Protein AF-A0A377DMN2-F1 (afdb_monomer)

Organism: Escherichia coli (NCBI:txid562)

Foldseek 3Di:
DEKDKDWFDDPDDDWGKIWIFDDDPQDGDDGDTGTPVDDDAQPPDAADLPAEYEEEAVHQLDVVRVVCQLPHNYKYKYWHDPPSFQWAAPVRHGDDPLVQLVPDDAQDKDKDKIWTDDDPDPPDDDTDIWIKIKGFAHPVQLVVQLVVVVVVCVVVVHDDDPSNSSSSRITIIIIPDDCVVAPSVNSVVVNVCVVVVVVVVVCLCVPVVLSPDPDPDPVVNVVSVVVSVVVVSVVCVVCVVVVPDDPPDPDDDDDD

InterPro domains:
  IPR002559 Transposase IS4-like domain [PF01609] (30-234)
  IPR012337 Ribonuclease H-like superfamily [SSF53098] (38-235)

Secondary structure (DSSP, 8-state):
-EEEEEPPP---SS--EEEEEEEBTTB---EEEEESSS---TTSSPP-TT-EEEEEEEEET-HHHHHHHHTSSSEEEEEE-TTTSEEE-TTSPBP-HHHHHHTSPTTPPEEEEEEEE--S-TTS-S-EEEEEEEEEPPHHHHHHHHHHHHHHHHHTT-PPPHHHHHHTTEEEEEE-S-TTTS-HHHHHHHHHTHHHHHHHHHHHHHHH-GGG----SHHHHHHHHHHHHHHHHHHHHHHHHHH-------------

Mean predicted aligned error: 13.54 Å

Solvent-accessible surface area (backbone atoms only — not comparable to full-atom values): 15033 Å² total; per-residue (Å²): 69,29,57,51,70,53,74,68,79,90,72,90,76,98,70,64,56,36,41,47,40,38,49,39,99,93,48,78,85,59,81,54,88,41,46,69,83,59,75,91,62,88,72,78,61,87,69,45,72,91,36,49,36,37,36,54,51,82,59,34,49,40,64,66,54,53,48,54,41,75,74,47,57,26,37,37,40,32,23,40,47,95,79,39,58,38,53,18,34,91,87,68,45,80,48,62,62,66,61,55,61,69,70,43,57,92,66,41,68,39,76,48,76,35,22,48,37,65,79,89,48,89,83,56,69,80,64,43,82,40,39,38,32,38,38,43,42,54,70,70,58,18,49,52,41,36,52,51,53,50,53,56,29,54,76,67,75,46,86,81,54,71,69,58,50,58,52,39,31,41,48,40,34,38,29,66,66,52,70,91,83,42,47,71,62,56,53,52,53,56,61,53,54,54,57,55,52,58,48,50,52,50,47,43,37,72,76,61,42,65,75,68,74,79,61,86,50,69,68,58,37,50,52,53,49,51,52,44,52,51,50,50,49,53,51,49,65,66,45,55,73,69,69,68,65,72,82,76,72,82,74,77,91,78,87,133

Structure (mmCIF, N/CA/C/O backbone):
data_AF-A0A377DMN2-F1
#
_entry.id   AF-A0A377DMN2-F1
#
loop_
_atom_site.group_PDB
_atom_site.id
_atom_site.type_symbol
_atom_site.label_atom_id
_atom_site.label_alt_id
_atom_site.label_comp_id
_atom_site.label_asym_id
_atom_site.label_entity_id
_atom_site.label_seq_id
_atom_site.pdbx_PDB_ins_code
_atom_site.Cartn_x
_atom_site.Cartn_y
_atom_site.Cartn_z
_atom_site.occupancy
_atom_site.B_iso_or_equiv
_atom_site.auth_seq_id
_atom_site.auth_comp_id
_atom_site.auth_asym_id
_atom_site.auth_atom_id
_atom_site.pdbx_PDB_model_num
ATOM 1 N N . MET A 1 1 ? 2.645 -8.539 -8.267 1.00 34.62 1 MET A N 1
ATOM 2 C CA . MET A 1 1 ? 2.524 -7.657 -9.441 1.00 34.62 1 MET A CA 1
ATOM 3 C C . MET A 1 1 ? 2.279 -6.228 -9.003 1.00 34.62 1 MET A C 1
ATOM 5 O O . MET A 1 1 ? 1.165 -5.841 -8.723 1.00 34.62 1 MET A O 1
ATOM 9 N N . GLU A 1 2 ? 3.314 -5.420 -8.854 1.00 31.86 2 GLU A N 1
ATOM 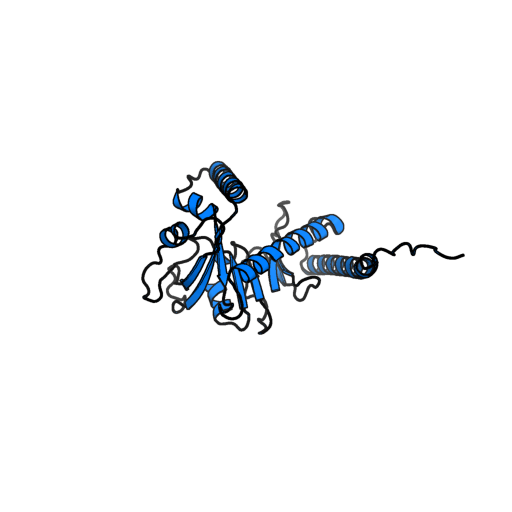10 C CA . GLU A 1 2 ? 3.169 -4.089 -8.262 1.00 31.86 2 GLU A CA 1
ATOM 11 C C . GLU A 1 2 ? 3.315 -2.994 -9.319 1.00 31.86 2 GLU A C 1
ATOM 13 O O . GLU A 1 2 ? 4.275 -2.993 -10.085 1.00 31.86 2 GLU A O 1
ATOM 18 N N . GLN A 1 3 ? 2.343 -2.081 -9.372 1.00 32.78 3 GLN A N 1
ATOM 19 C CA . GLN A 1 3 ? 2.302 -0.970 -10.326 1.00 32.78 3 GLN A CA 1
ATOM 20 C C . GLN A 1 3 ? 2.910 0.283 -9.697 1.00 32.78 3 GLN A C 1
ATOM 22 O O . GLN A 1 3 ? 2.415 0.786 -8.684 1.00 32.78 3 GLN A O 1
ATOM 27 N N . GLN A 1 4 ? 3.966 0.821 -10.304 1.00 34.38 4 GLN A N 1
ATOM 28 C CA . GLN A 1 4 ? 4.555 2.084 -9.881 1.00 34.38 4 GLN A CA 1
ATOM 29 C C . GLN A 1 4 ? 4.826 2.994 -11.081 1.00 34.38 4 GLN A C 1
ATOM 31 O O . GLN A 1 4 ? 5.481 2.603 -12.047 1.00 34.38 4 GLN A O 1
ATOM 36 N N . SER A 1 5 ? 4.354 4.240 -10.978 1.00 33.22 5 SER A N 1
ATOM 37 C CA . SER A 1 5 ? 4.644 5.291 -11.946 1.00 33.22 5 SER A CA 1
ATOM 38 C C . SER A 1 5 ? 5.881 6.103 -11.591 1.00 33.22 5 SER A C 1
ATOM 40 O O . SER A 1 5 ? 6.183 6.377 -10.421 1.00 33.22 5 SER A O 1
ATOM 42 N N . VAL A 1 6 ? 6.573 6.549 -12.636 1.00 32.03 6 VAL A N 1
ATOM 43 C CA . VAL A 1 6 ? 7.638 7.538 -12.552 1.00 32.03 6 VAL A CA 1
ATOM 44 C C . VAL A 1 6 ? 7.221 8.793 -13.310 1.00 32.03 6 VAL A C 1
ATOM 46 O O . VAL A 1 6 ? 6.775 8.737 -14.448 1.00 32.03 6 VAL A O 1
ATOM 49 N N . ARG A 1 7 ? 7.448 9.963 -12.704 1.00 30.36 7 ARG A N 1
ATOM 50 C CA . ARG A 1 7 ? 7.428 11.261 -13.398 1.00 30.36 7 ARG A CA 1
ATOM 51 C C . ARG A 1 7 ? 8.863 11.732 -13.654 1.00 30.36 7 ARG A C 1
ATOM 53 O O . ARG A 1 7 ? 9.661 11.699 -12.707 1.00 30.36 7 ARG A O 1
ATOM 60 N N . PRO A 1 8 ? 9.223 12.175 -14.871 1.00 28.81 8 PRO A N 1
ATOM 61 C CA . PRO A 1 8 ? 10.493 12.852 -15.087 1.00 28.81 8 PRO A CA 1
ATOM 62 C C . PRO A 1 8 ? 10.458 14.233 -14.414 1.00 28.81 8 PRO A C 1
ATOM 64 O O . PRO A 1 8 ? 9.417 14.889 -14.334 1.00 28.81 8 PRO A O 1
ATOM 67 N N . GLY A 1 9 ? 11.598 14.643 -13.854 1.00 23.88 9 GLY A N 1
ATOM 68 C CA . GLY A 1 9 ? 11.760 15.964 -13.256 1.00 23.88 9 GLY A CA 1
ATOM 69 C C . GLY A 1 9 ? 11.534 17.052 -14.303 1.00 23.88 9 GLY A C 1
ATOM 70 O O . GLY A 1 9 ? 11.991 16.929 -15.435 1.00 23.88 9 GLY A O 1
ATOM 71 N N . ALA A 1 10 ? 10.809 18.099 -13.911 1.00 26.44 10 ALA A N 1
ATOM 72 C CA . ALA A 1 10 ? 10.419 19.210 -14.766 1.00 26.44 10 ALA A CA 1
ATOM 73 C C . ALA A 1 10 ? 11.638 19.926 -15.376 1.00 26.44 10 ALA A C 1
ATOM 75 O O . ALA A 1 10 ? 12.190 20.853 -14.787 1.00 26.44 10 ALA A O 1
ATOM 76 N N . ALA A 1 11 ? 12.021 19.529 -16.586 1.00 24.09 11 ALA A N 1
ATOM 77 C CA . ALA A 1 11 ? 12.652 20.415 -17.547 1.00 24.09 11 ALA A CA 1
ATOM 78 C C . ALA A 1 11 ? 11.557 20.786 -18.546 1.00 24.09 11 ALA A C 1
ATOM 80 O O . ALA A 1 11 ? 11.154 19.974 -19.375 1.00 24.09 11 ALA A O 1
ATOM 81 N N . ALA A 1 12 ? 11.011 21.992 -18.375 1.00 30.03 12 ALA A N 1
ATOM 82 C CA . ALA A 1 12 ? 9.984 22.563 -19.232 1.00 30.03 12 ALA A CA 1
ATOM 83 C C . ALA A 1 12 ? 10.339 22.331 -20.703 1.00 30.03 12 ALA A C 1
ATOM 85 O O . ALA A 1 12 ? 11.438 22.710 -21.089 1.00 30.03 12 ALA A O 1
ATOM 86 N N . LEU A 1 13 ? 9.437 21.705 -21.470 1.00 26.86 13 LEU A N 1
ATOM 87 C CA . LEU A 1 13 ? 9.183 21.908 -22.905 1.00 26.86 13 LEU A CA 1
ATOM 88 C C . LEU A 1 13 ? 8.083 20.918 -23.382 1.00 26.86 13 LEU A C 1
ATOM 90 O O . LEU A 1 13 ? 8.374 19.836 -23.877 1.00 26.86 13 LEU A O 1
ATOM 94 N N . ASN A 1 14 ? 6.816 21.336 -23.251 1.00 29.47 14 ASN A N 1
ATOM 95 C CA . ASN A 1 14 ? 5.623 20.964 -24.046 1.00 29.47 14 ASN A CA 1
ATOM 96 C C . ASN A 1 14 ? 5.257 19.483 -2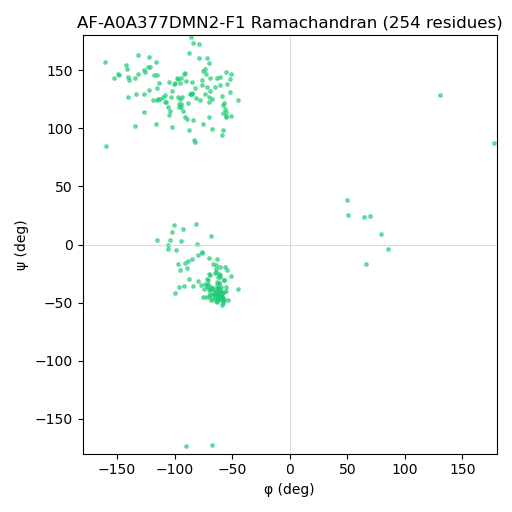4.311 1.00 29.47 14 ASN A C 1
ATOM 98 O O . ASN A 1 14 ? 4.526 19.208 -25.262 1.00 29.47 14 ASN A O 1
ATOM 102 N N . GLY A 1 15 ? 5.655 18.539 -23.464 1.00 32.84 15 GLY A N 1
ATOM 103 C CA . GLY A 1 15 ? 5.165 17.161 -23.541 1.00 32.84 15 GLY A CA 1
ATOM 104 C C . GLY A 1 15 ? 5.358 16.443 -22.218 1.00 32.84 15 GLY A C 1
ATOM 105 O O . GLY A 1 15 ? 6.371 15.782 -22.017 1.00 32.84 15 GLY A O 1
ATOM 106 N N . ASP A 1 16 ? 4.411 16.610 -21.299 1.00 36.41 16 ASP A N 1
ATOM 107 C CA . ASP A 1 16 ? 4.420 15.881 -20.036 1.00 36.41 16 ASP A CA 1
ATOM 108 C C . ASP A 1 16 ? 3.965 14.438 -20.337 1.00 36.41 16 ASP A C 1
ATOM 110 O O . ASP A 1 16 ? 2.788 14.211 -20.607 1.00 36.41 16 ASP A O 1
ATOM 114 N N . TYR A 1 17 ? 4.887 13.475 -20.367 1.00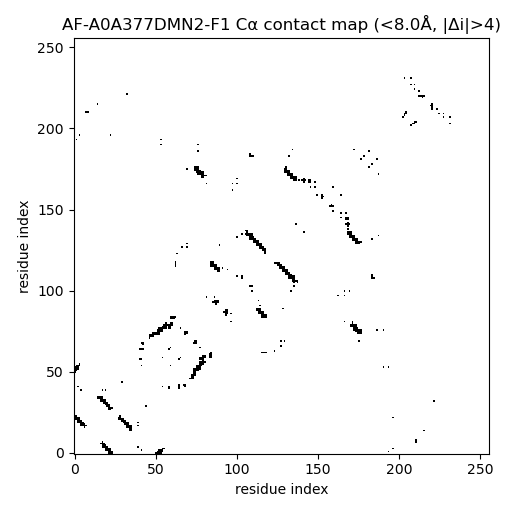 35.69 17 TYR A N 1
ATOM 115 C CA . TYR A 1 17 ? 4.586 12.039 -20.472 1.00 35.69 17 TYR A CA 1
ATOM 116 C C . TYR A 1 17 ? 4.674 11.401 -19.080 1.00 35.69 17 TYR A C 1
ATOM 118 O O . TYR A 1 17 ? 5.565 11.742 -18.292 1.00 35.69 17 TYR A O 1
ATOM 126 N N . ILE A 1 18 ? 3.735 10.508 -18.762 1.00 33.44 18 ILE A N 1
ATOM 127 C CA . ILE A 1 18 ? 3.638 9.816 -17.471 1.00 33.44 18 ILE A CA 1
ATOM 128 C C . ILE A 1 18 ? 3.895 8.324 -17.709 1.00 33.44 18 ILE A C 1
ATOM 130 O O . ILE A 1 18 ? 3.240 7.697 -18.543 1.00 33.44 18 ILE A O 1
ATOM 134 N N . TRP A 1 19 ? 4.865 7.766 -16.982 1.00 35.12 19 TRP A N 1
ATOM 135 C CA . TRP A 1 19 ? 5.319 6.382 -17.135 1.00 35.12 19 TRP A CA 1
ATOM 136 C C . TRP A 1 19 ? 4.622 5.492 -16.104 1.00 35.12 19 TRP A C 1
ATOM 138 O O . TRP A 1 19 ? 4.837 5.732 -14.921 1.00 35.12 19 TRP A O 1
ATOM 148 N N . ASP A 1 20 ? 3.870 4.465 -16.517 1.00 32.75 20 ASP A N 1
ATOM 149 C CA . ASP A 1 20 ? 3.340 3.404 -15.640 1.00 32.75 20 ASP A CA 1
ATOM 150 C C . ASP A 1 20 ? 4.101 2.093 -15.915 1.00 32.75 20 ASP A C 1
ATOM 152 O O . ASP A 1 20 ? 4.145 1.628 -17.053 1.00 32.75 20 ASP A O 1
ATOM 156 N N . MET A 1 21 ? 4.727 1.490 -14.896 1.00 38.50 21 MET A N 1
ATOM 157 C CA . MET A 1 21 ? 5.486 0.239 -15.048 1.00 38.50 21 MET A CA 1
ATOM 158 C C . MET A 1 21 ? 5.146 -0.753 -13.937 1.00 38.50 21 MET A C 1
ATOM 160 O O . MET A 1 21 ? 4.943 -0.372 -12.780 1.00 38.50 21 MET A O 1
ATOM 164 N N . ILE A 1 22 ? 5.108 -2.035 -14.296 1.00 36.34 22 ILE A N 1
ATOM 165 C CA . ILE A 1 22 ? 4.849 -3.139 -13.374 1.00 36.34 22 ILE A CA 1
ATOM 166 C C . ILE A 1 22 ? 6.147 -3.863 -13.046 1.00 36.34 22 ILE A C 1
ATOM 168 O O . ILE A 1 22 ? 6.854 -4.298 -13.952 1.00 36.34 22 ILE A O 1
ATOM 172 N N . LEU A 1 23 ? 6.440 -4.022 -11.750 1.00 33.03 23 LEU A N 1
ATOM 173 C CA . LEU A 1 23 ? 7.531 -4.869 -11.271 1.00 33.03 23 LEU A CA 1
ATOM 174 C C . LEU A 1 23 ? 6.971 -6.116 -10.572 1.00 33.03 23 LEU A C 1
ATOM 176 O O . LEU A 1 23 ? 6.162 -6.041 -9.642 1.00 33.03 23 LEU A O 1
ATOM 180 N N . ILE A 1 24 ? 7.436 -7.276 -11.016 1.00 31.64 24 ILE A N 1
ATOM 181 C CA . ILE A 1 24 ? 7.341 -8.583 -10.346 1.00 31.64 24 ILE A CA 1
ATOM 182 C C . ILE A 1 24 ? 8.799 -8.958 -10.029 1.00 31.64 24 ILE A C 1
ATOM 184 O O . ILE A 1 24 ? 9.668 -8.500 -10.777 1.00 31.64 24 ILE A O 1
ATOM 188 N N . PRO A 1 25 ? 9.147 -9.647 -8.916 1.00 41.78 25 PRO A N 1
ATOM 189 C CA . PRO A 1 25 ? 10.540 -9.707 -8.478 1.00 41.78 25 PRO A CA 1
ATOM 190 C C . PRO A 1 25 ? 11.432 -10.232 -9.612 1.00 41.78 25 PRO A C 1
ATOM 192 O O . PRO A 1 25 ? 11.349 -11.385 -10.013 1.00 41.78 25 PRO A O 1
ATOM 195 N N . VAL A 1 26 ? 12.259 -9.319 -10.128 1.00 42.66 26 VAL A N 1
ATOM 196 C CA . VAL A 1 26 ? 13.303 -9.510 -11.146 1.00 42.66 26 VAL A CA 1
ATOM 197 C C . VAL A 1 26 ? 12.833 -9.818 -12.586 1.00 42.66 26 VAL A C 1
ATOM 199 O O . VAL A 1 26 ? 13.606 -10.348 -13.374 1.00 42.66 26 VAL A O 1
ATOM 202 N N . SER A 1 27 ? 11.614 -9.443 -13.005 1.00 44.56 27 SER A N 1
ATOM 203 C CA . SER A 1 27 ? 11.300 -9.350 -14.450 1.00 44.56 27 SER A CA 1
ATOM 204 C C . SER A 1 27 ? 10.192 -8.339 -14.790 1.00 44.56 27 SER A C 1
ATOM 206 O O . SER A 1 27 ? 9.244 -8.154 -14.026 1.00 44.56 27 SER A O 1
ATOM 208 N N . PHE A 1 28 ? 10.341 -7.646 -15.930 1.00 54.06 28 PHE A N 1
ATOM 209 C CA . PHE A 1 28 ? 9.318 -6.763 -16.510 1.00 54.06 28 PHE A CA 1
ATOM 210 C C . PHE A 1 28 ? 8.401 -7.578 -17.429 1.00 54.06 28 PHE A C 1
ATOM 212 O O . PHE A 1 28 ? 8.890 -8.170 -18.389 1.00 54.06 28 PHE A O 1
ATOM 219 N N . THR A 1 29 ? 7.095 -7.585 -17.155 1.00 50.78 29 THR A N 1
ATOM 220 C CA . THR A 1 29 ? 6.108 -8.336 -17.958 1.00 50.78 29 THR A CA 1
ATOM 221 C C . THR A 1 29 ? 5.366 -7.439 -18.944 1.00 50.78 29 THR A C 1
ATOM 223 O O . THR A 1 29 ? 5.210 -7.802 -20.104 1.00 50.78 29 THR A O 1
ATOM 226 N N . ASP A 1 30 ? 4.985 -6.232 -18.511 1.00 53.53 30 ASP A N 1
ATOM 227 C CA . ASP A 1 30 ? 4.158 -5.315 -19.294 1.00 53.53 30 ASP A CA 1
ATOM 228 C C . ASP A 1 30 ? 4.622 -3.860 -19.150 1.00 53.53 30 ASP A C 1
ATOM 230 O O . ASP A 1 30 ? 5.060 -3.419 -18.081 1.00 53.53 30 ASP A O 1
ATOM 234 N N . PHE A 1 31 ? 4.508 -3.102 -20.243 1.00 57.12 31 PHE A N 1
ATOM 235 C CA . PHE A 1 31 ? 4.876 -1.690 -20.315 1.00 57.12 31 PHE A CA 1
ATOM 236 C C . PHE A 1 31 ? 3.860 -0.914 -21.155 1.00 57.12 31 PHE A C 1
ATOM 238 O O . PHE A 1 31 ? 3.615 -1.258 -22.312 1.00 57.12 31 PHE A O 1
ATOM 245 N N . GLU A 1 32 ? 3.323 0.172 -20.598 1.00 57.69 32 GLU A N 1
ATOM 246 C CA . GLU A 1 32 ? 2.457 1.104 -21.319 1.00 57.69 32 GLU A CA 1
ATOM 247 C C . GLU A 1 32 ? 2.987 2.536 -21.172 1.00 57.69 32 GLU A C 1
ATOM 249 O O . GLU A 1 32 ? 3.262 3.019 -20.071 1.00 57.69 32 GLU A O 1
ATOM 254 N N . LEU A 1 33 ? 3.131 3.234 -22.301 1.00 54.59 33 LEU A N 1
ATOM 255 C CA . LEU A 1 33 ? 3.491 4.648 -22.320 1.00 54.59 33 LEU A CA 1
ATOM 256 C C . LEU A 1 33 ? 2.227 5.497 -22.406 1.00 54.59 33 LEU A C 1
ATOM 258 O O . LEU A 1 33 ? 1.531 5.445 -23.420 1.00 54.59 33 LEU A O 1
ATOM 262 N N . THR A 1 34 ? 1.989 6.333 -21.394 1.00 51.56 34 THR A N 1
ATOM 263 C CA . THR A 1 34 ? 0.860 7.270 -21.390 1.00 51.56 34 THR A CA 1
ATOM 264 C C . THR A 1 34 ? 1.270 8.736 -21.373 1.00 51.56 34 THR A C 1
ATOM 266 O O . THR A 1 34 ? 2.386 9.104 -21.000 1.00 51.56 34 THR A O 1
ATOM 269 N N . ASP A 1 35 ? 0.369 9.594 -21.844 1.00 51.06 35 ASP A N 1
ATOM 270 C CA . ASP A 1 35 ? 0.561 11.039 -21.815 1.00 51.06 35 ASP A CA 1
ATOM 271 C C . ASP A 1 35 ? 0.111 11.639 -20.464 1.00 51.06 35 ASP A C 1
ATOM 273 O O . ASP A 1 35 ? -0.352 10.948 -19.558 1.00 51.06 35 ASP A O 1
ATOM 277 N N . SER A 1 36 ? 0.270 12.949 -20.297 1.00 49.22 36 SER A N 1
ATOM 278 C CA . SER A 1 36 ? -0.139 13.685 -19.088 1.00 49.22 36 SER A CA 1
ATOM 279 C C . SER A 1 36 ? -1.642 13.818 -18.883 1.00 49.22 36 SER A C 1
ATOM 281 O O . SER A 1 36 ? -2.066 14.276 -17.817 1.00 49.22 36 SER A O 1
ATOM 283 N N . ARG A 1 37 ? -2.450 13.487 -19.891 1.00 40.56 37 ARG A N 1
ATOM 284 C CA . ARG A 1 37 ? -3.910 13.591 -19.833 1.00 40.56 37 ARG A CA 1
ATOM 285 C C . ARG A 1 37 ? -4.514 12.325 -19.250 1.00 40.56 37 ARG A C 1
ATOM 287 O O . ARG A 1 37 ? -5.535 12.405 -18.564 1.00 40.56 37 ARG A O 1
ATOM 294 N N . ASP A 1 38 ? -3.851 11.195 -19.449 1.00 43.38 38 ASP A N 1
ATOM 295 C CA . ASP A 1 38 ? -4.297 9.912 -18.943 1.00 43.38 38 ASP A CA 1
ATOM 296 C C . ASP A 1 38 ? -3.756 9.636 -17.539 1.00 43.38 38 ASP A C 1
ATOM 298 O O . ASP A 1 38 ? -2.588 9.337 -17.308 1.00 43.38 38 ASP A O 1
ATOM 302 N N . ALA A 1 39 ? -4.655 9.702 -16.559 1.00 48.41 39 ALA A N 1
ATOM 303 C CA . ALA A 1 39 ? -4.320 9.403 -15.178 1.00 48.41 39 ALA A CA 1
ATOM 304 C C . ALA A 1 39 ? -3.926 7.929 -15.008 1.00 48.41 39 ALA A C 1
ATOM 306 O O . ALA A 1 39 ? -4.648 7.052 -15.478 1.00 48.41 39 ALA A O 1
ATOM 307 N N . GLU A 1 40 ? -2.848 7.673 -14.270 1.00 57.28 40 GLU A N 1
ATOM 308 C CA . GLU A 1 40 ? -2.363 6.336 -13.892 1.00 57.28 40 GLU A CA 1
ATOM 309 C C . GLU A 1 40 ? -3.494 5.518 -13.254 1.00 57.28 40 GLU A C 1
ATOM 311 O O . GLU A 1 40 ? -4.195 6.034 -12.368 1.00 57.28 40 GLU A O 1
ATOM 316 N N . ARG A 1 41 ? -3.714 4.272 -13.693 1.00 55.44 41 ARG A N 1
ATOM 317 C CA . ARG A 1 41 ? -4.755 3.399 -13.123 1.00 55.44 41 ARG A CA 1
ATOM 318 C C . ARG A 1 41 ? -4.285 1.956 -12.984 1.00 55.44 41 ARG A C 1
ATOM 320 O O . ARG A 1 41 ? -3.679 1.408 -13.895 1.00 55.44 41 ARG A O 1
ATOM 327 N N . LEU A 1 42 ? -4.705 1.341 -11.874 1.00 56.03 42 LEU A N 1
ATOM 328 C CA . LEU A 1 42 ? -4.424 -0.057 -11.542 1.00 56.03 42 LEU A CA 1
ATOM 329 C C . LEU A 1 42 ? -5.028 -1.080 -12.500 1.00 56.03 42 LEU A C 1
ATOM 331 O O . LEU A 1 42 ? -4.605 -2.228 -12.486 1.00 56.03 42 LEU A O 1
ATOM 335 N N . ASP A 1 43 ? -6.008 -0.685 -13.304 1.00 56.41 43 ASP A N 1
ATOM 336 C CA . ASP A 1 43 ? -6.824 -1.546 -14.161 1.00 56.41 43 ASP A CA 1
ATOM 337 C C . ASP A 1 43 ? -6.422 -1.504 -15.644 1.00 56.41 43 ASP A C 1
ATOM 339 O O . ASP A 1 43 ? -7.150 -2.024 -16.484 1.00 56.41 43 ASP A O 1
ATOM 343 N N . ARG A 1 44 ? -5.280 -0.889 -15.985 1.00 64.56 44 ARG A N 1
ATOM 344 C CA . ARG A 1 44 ? -4.818 -0.788 -17.381 1.00 64.56 44 ARG A CA 1
ATOM 345 C C . ARG A 1 44 ? -4.342 -2.113 -17.967 1.00 64.56 44 ARG A C 1
ATOM 347 O O . ARG A 1 44 ? -4.555 -2.375 -19.145 1.00 64.56 44 ARG A O 1
ATOM 354 N N . PHE A 1 45 ? -3.745 -2.956 -17.133 1.00 62.62 45 PHE A N 1
ATOM 355 C CA . PHE A 1 45 ? -3.239 -4.263 -17.538 1.00 62.62 45 PHE A CA 1
ATOM 356 C C . PHE A 1 45 ? -4.258 -5.355 -17.212 1.00 62.62 45 PHE A C 1
ATOM 358 O O . PHE A 1 45 ? -4.913 -5.301 -16.159 1.00 62.62 45 PHE A O 1
ATOM 365 N N . ALA A 1 46 ? -4.367 -6.345 -18.102 1.00 62.97 46 ALA A N 1
ATOM 366 C CA . ALA A 1 46 ? -5.227 -7.512 -17.919 1.00 62.97 46 ALA A CA 1
ATOM 367 C C . ALA A 1 46 ? -4.903 -8.207 -16.592 1.00 62.97 46 ALA A C 1
ATOM 369 O O . ALA A 1 46 ? -3.742 -8.285 -16.203 1.00 62.97 46 ALA A O 1
ATOM 370 N N . GLN A 1 47 ? -5.940 -8.621 -15.869 1.00 65.25 47 GLN A N 1
ATOM 371 C CA . GLN A 1 47 ? -5.798 -9.310 -14.588 1.00 65.25 47 GLN A CA 1
ATOM 372 C C . GLN A 1 47 ? -5.584 -10.800 -14.840 1.00 65.25 47 GLN A C 1
ATOM 374 O O . GLN A 1 47 ? -6.225 -11.354 -15.731 1.00 65.25 47 GLN A O 1
ATOM 379 N N . THR A 1 48 ? -4.696 -11.425 -14.071 1.00 68.69 48 THR A N 1
ATOM 380 C CA . THR A 1 48 ? -4.532 -12.883 -14.035 1.00 68.69 48 THR A CA 1
ATOM 381 C C . THR A 1 48 ? -4.835 -13.409 -12.633 1.00 68.69 48 THR A C 1
ATOM 383 O O . THR A 1 48 ? -4.565 -12.727 -11.649 1.00 68.69 48 THR A O 1
ATOM 386 N N . ALA A 1 49 ? -5.414 -14.607 -12.534 1.00 68.12 49 ALA A N 1
ATOM 387 C CA . ALA A 1 49 ? -5.885 -15.165 -11.261 1.00 68.12 49 ALA A CA 1
ATOM 388 C C . ALA A 1 49 ? -4.771 -15.436 -10.227 1.00 68.12 49 ALA A C 1
ATOM 390 O O . ALA A 1 49 ? -5.042 -15.485 -9.034 1.00 68.12 49 ALA A O 1
ATOM 391 N N . ASP A 1 50 ? -3.519 -15.572 -10.672 1.00 74.12 50 ASP A N 1
ATOM 392 C CA . ASP A 1 50 ? -2.375 -15.925 -9.819 1.00 74.12 50 ASP A CA 1
ATOM 393 C C . ASP A 1 50 ? -1.514 -14.704 -9.426 1.00 74.12 50 ASP A C 1
ATOM 395 O O . ASP A 1 50 ? -0.356 -14.844 -9.014 1.00 74.12 50 ASP A O 1
ATOM 399 N N . GLU A 1 51 ? -2.033 -13.478 -9.574 1.00 77.88 51 GLU A N 1
ATOM 400 C CA . GLU A 1 51 ? -1.280 -12.250 -9.304 1.00 77.88 51 GLU A CA 1
ATOM 401 C C . GLU A 1 51 ? -1.816 -11.453 -8.105 1.00 77.88 51 GLU A C 1
ATOM 403 O O . GLU A 1 51 ? -3.011 -11.229 -7.947 1.00 77.88 51 GLU A O 1
ATOM 408 N N . ILE A 1 52 ? -0.892 -10.925 -7.292 1.00 81.44 52 ILE A N 1
ATOM 409 C CA . ILE A 1 52 ? -1.212 -9.973 -6.217 1.00 81.44 52 ILE A CA 1
ATOM 410 C C . ILE A 1 52 ? -0.805 -8.564 -6.646 1.00 81.44 52 ILE A C 1
ATOM 412 O O . ILE A 1 52 ? 0.388 -8.275 -6.800 1.00 81.44 52 ILE A O 1
ATOM 416 N N . ARG A 1 53 ? -1.774 -7.663 -6.806 1.00 81.75 53 ARG A N 1
ATOM 417 C CA . ARG A 1 53 ? -1.581 -6.265 -7.198 1.00 81.75 53 ARG A CA 1
ATOM 418 C C . ARG A 1 53 ? -1.254 -5.350 -6.035 1.00 81.75 53 ARG A C 1
ATOM 420 O O . ARG A 1 53 ? -2.138 -4.988 -5.267 1.00 81.75 53 ARG A O 1
ATOM 427 N N . ILE A 1 54 ? -0.006 -4.903 -5.926 1.00 82.38 54 ILE A N 1
ATOM 428 C CA . ILE A 1 54 ? 0.398 -3.966 -4.866 1.00 82.38 54 ILE A CA 1
ATOM 429 C C . ILE A 1 54 ? 0.353 -2.524 -5.394 1.00 82.38 54 ILE A C 1
ATOM 431 O O . ILE A 1 54 ? 0.728 -2.267 -6.540 1.00 82.38 54 ILE A O 1
ATOM 435 N N . ALA A 1 55 ? -0.134 -1.579 -4.582 1.00 80.31 55 ALA A N 1
ATOM 436 C CA . ALA A 1 55 ? -0.205 -0.170 -4.969 1.00 80.31 55 ALA A CA 1
ATOM 437 C C . ALA A 1 55 ? -0.054 0.816 -3.802 1.00 80.31 55 ALA A C 1
ATOM 439 O O . ALA A 1 55 ? -0.535 0.586 -2.689 1.00 80.31 55 ALA A O 1
ATOM 440 N N . ASP A 1 56 ? 0.551 1.977 -4.072 1.00 79.94 56 ASP A N 1
ATOM 441 C CA . ASP A 1 56 ? 0.721 3.045 -3.077 1.00 79.94 56 ASP A CA 1
ATOM 442 C C . ASP A 1 56 ? -0.527 3.949 -2.952 1.00 79.94 56 ASP A C 1
ATOM 444 O O . ASP A 1 56 ? -1.487 3.898 -3.726 1.00 79.94 56 ASP A O 1
ATOM 448 N N . ARG A 1 57 ? -0.477 4.856 -1.971 1.00 73.75 57 ARG A N 1
ATOM 449 C CA . ARG A 1 57 ? -1.544 5.770 -1.541 1.00 73.75 57 ARG A CA 1
ATOM 450 C C . ARG A 1 57 ? -2.192 6.586 -2.663 1.00 73.75 57 ARG A C 1
ATOM 452 O O . ARG A 1 57 ? -3.345 6.988 -2.514 1.00 73.75 57 ARG A O 1
ATOM 459 N N . GLY A 1 58 ? -1.473 6.865 -3.751 1.00 69.25 58 GLY A N 1
ATOM 460 C CA . GLY A 1 58 ? -2.019 7.585 -4.907 1.00 69.25 58 GLY A CA 1
ATOM 461 C C . GLY A 1 58 ? -3.221 6.865 -5.522 1.00 69.25 58 GLY A C 1
ATOM 462 O O . GLY A 1 58 ? -4.246 7.494 -5.794 1.00 69.25 58 GLY A O 1
ATOM 463 N N . PHE A 1 59 ? -3.137 5.540 -5.626 1.00 66.19 59 PHE A N 1
ATOM 464 C CA . PHE A 1 59 ? -4.189 4.703 -6.190 1.00 66.19 59 PHE A CA 1
ATOM 465 C C . PHE A 1 59 ? -5.323 4.427 -5.195 1.00 66.19 59 PHE A C 1
ATOM 467 O O . PHE A 1 59 ? -6.492 4.401 -5.576 1.00 66.19 59 PHE A O 1
ATOM 474 N N . GLY A 1 60 ? -5.005 4.356 -3.898 1.00 66.00 60 GLY A N 1
ATOM 475 C CA . GLY A 1 60 ? -5.970 4.150 -2.810 1.00 66.00 60 GLY A CA 1
ATOM 476 C C . GLY A 1 60 ? -6.941 5.309 -2.539 1.00 66.00 60 GLY A C 1
ATOM 477 O O . GLY A 1 60 ? -7.661 5.297 -1.541 1.00 66.00 60 GLY A O 1
ATOM 478 N N . SER A 1 61 ? -6.944 6.339 -3.387 1.00 69.81 61 SER A N 1
ATOM 479 C CA . SER A 1 61 ? -7.869 7.478 -3.327 1.00 69.81 61 SER A CA 1
ATOM 480 C C . SER A 1 61 ? -9.047 7.363 -4.305 1.00 69.81 61 SER A C 1
ATOM 482 O O . SER A 1 61 ? -9.938 8.213 -4.293 1.00 69.81 61 SER A O 1
ATOM 484 N N . ARG A 1 62 ? -9.064 6.324 -5.154 1.00 74.38 62 ARG A N 1
ATOM 485 C CA . ARG A 1 62 ? -10.070 6.126 -6.204 1.00 74.38 62 ARG A CA 1
ATOM 486 C C . ARG A 1 62 ? -10.881 4.853 -5.941 1.00 74.38 62 ARG A C 1
ATOM 488 O O . ARG A 1 62 ? -10.377 3.766 -6.216 1.00 74.38 62 ARG A O 1
ATOM 495 N N . PRO A 1 63 ? -12.132 4.960 -5.456 1.00 75.69 63 PRO A N 1
ATOM 496 C CA . PRO A 1 63 ? -12.947 3.784 -5.156 1.00 75.69 63 PRO A CA 1
ATOM 497 C C . PRO A 1 63 ? -13.207 2.922 -6.396 1.00 75.69 63 PRO A C 1
ATOM 499 O O . PRO A 1 63 ? -13.232 1.708 -6.273 1.00 75.69 63 PRO A O 1
ATOM 502 N N . GLU A 1 64 ? -13.321 3.524 -7.584 1.00 76.19 64 GLU A N 1
ATOM 503 C CA . GLU A 1 64 ? -13.564 2.797 -8.841 1.00 76.19 64 GLU A CA 1
ATOM 504 C C . GLU A 1 64 ? -12.403 1.863 -9.213 1.00 76.19 64 GLU A C 1
ATOM 506 O O . GLU A 1 64 ? -12.635 0.733 -9.630 1.00 76.19 64 GLU A O 1
ATOM 511 N N . CYS A 1 65 ? -11.152 2.299 -9.014 1.00 74.12 65 CYS A N 1
ATOM 512 C CA . CYS A 1 65 ? -9.984 1.458 -9.285 1.00 74.12 65 CYS A CA 1
ATOM 513 C C . CYS A 1 65 ? -9.944 0.257 -8.337 1.00 74.12 65 CYS A C 1
ATOM 515 O O . CYS A 1 65 ? -9.718 -0.862 -8.774 1.00 74.12 65 CYS A O 1
ATOM 517 N N . ILE A 1 66 ? -10.212 0.479 -7.047 1.00 80.62 66 ILE A N 1
ATOM 518 C CA . ILE A 1 66 ? -10.258 -0.602 -6.053 1.00 80.62 66 ILE A CA 1
ATOM 519 C C . ILE A 1 66 ? -11.438 -1.535 -6.345 1.00 80.62 66 ILE A C 1
ATOM 521 O O . ILE A 1 66 ? -11.304 -2.743 -6.222 1.00 80.62 66 ILE A O 1
ATOM 525 N N . ARG A 1 67 ? -12.575 -0.991 -6.792 1.00 81.94 67 ARG A N 1
ATOM 526 C CA . ARG A 1 67 ? -13.748 -1.768 -7.203 1.00 81.94 67 ARG A CA 1
ATOM 527 C C . ARG A 1 67 ? -13.428 -2.682 -8.385 1.00 81.94 67 ARG A C 1
ATOM 529 O O . ARG A 1 67 ? -13.815 -3.839 -8.364 1.00 81.94 67 ARG A O 1
ATOM 536 N N . SER A 1 68 ? -12.722 -2.172 -9.393 1.00 80.38 68 SER A N 1
ATOM 537 C CA . SER A 1 68 ? -12.285 -2.957 -10.557 1.00 80.38 68 SER A CA 1
ATOM 538 C C . SER A 1 68 ? -11.381 -4.131 -10.161 1.00 80.38 68 SER A C 1
ATOM 540 O O . SER A 1 68 ? -11.495 -5.212 -10.729 1.00 80.38 68 SER A O 1
ATOM 542 N N . LEU A 1 69 ? -10.531 -3.940 -9.147 1.00 80.50 69 LEU A N 1
ATOM 543 C CA . LEU A 1 69 ? -9.707 -5.010 -8.580 1.00 80.50 69 LEU A CA 1
ATOM 544 C C . LEU A 1 69 ? -10.541 -5.997 -7.757 1.00 80.50 69 LEU A C 1
ATOM 546 O O . LEU A 1 69 ? -10.428 -7.196 -7.942 1.00 80.50 69 LEU A O 1
ATOM 550 N N . ALA A 1 70 ? -11.442 -5.505 -6.907 1.00 83.00 70 ALA A N 1
ATOM 551 C CA . ALA A 1 70 ? -12.275 -6.349 -6.051 1.00 83.00 70 ALA A CA 1
ATOM 552 C C . ALA A 1 70 ? -13.269 -7.242 -6.813 1.00 83.00 70 ALA A C 1
ATOM 554 O O . ALA A 1 70 ? -13.704 -8.256 -6.279 1.00 83.00 70 ALA A O 1
ATOM 555 N N . PHE A 1 71 ? -13.659 -6.857 -8.031 1.00 82.44 71 PHE A N 1
ATOM 556 C CA . PHE A 1 71 ? -14.488 -7.678 -8.924 1.00 82.44 71 PHE A CA 1
ATOM 557 C C . PHE A 1 71 ? -13.688 -8.325 -10.061 1.00 82.44 71 PHE A C 1
ATOM 559 O O . PHE A 1 71 ? -14.287 -8.918 -10.958 1.00 82.44 71 PHE A O 1
ATOM 566 N N . GLY A 1 72 ? -12.370 -8.147 -10.068 1.00 79.38 72 GLY A N 1
ATOM 567 C CA . GLY A 1 72 ? -11.492 -8.762 -11.044 1.00 79.38 72 GLY A CA 1
ATOM 568 C C . GLY A 1 72 ? -10.990 -10.126 -10.583 1.00 79.38 72 GLY A C 1
ATOM 569 O O . GLY A 1 72 ? -11.444 -10.663 -9.576 1.00 79.38 72 GLY A O 1
ATOM 570 N N . GLU A 1 73 ? -10.073 -10.693 -11.360 1.00 78.12 73 GLU A N 1
ATOM 571 C CA . GLU A 1 73 ? -9.486 -12.007 -11.077 1.00 78.12 73 GLU A CA 1
ATOM 572 C C . GLU A 1 73 ? -8.237 -11.910 -10.193 1.00 78.12 73 GLU A C 1
ATOM 574 O O . GLU A 1 73 ? -7.866 -12.897 -9.573 1.00 78.12 73 GLU A O 1
ATOM 579 N N . ALA A 1 74 ? -7.602 -10.735 -10.123 1.00 80.62 74 ALA A N 1
ATOM 580 C CA . ALA A 1 74 ? -6.367 -10.536 -9.378 1.00 80.62 74 ALA A CA 1
ATOM 581 C C . ALA A 1 74 ? -6.635 -10.127 -7.928 1.00 80.62 74 ALA A C 1
ATOM 583 O O . ALA A 1 74 ? -7.457 -9.246 -7.652 1.00 80.62 74 ALA A O 1
ATOM 584 N N . ASP A 1 75 ? -5.833 -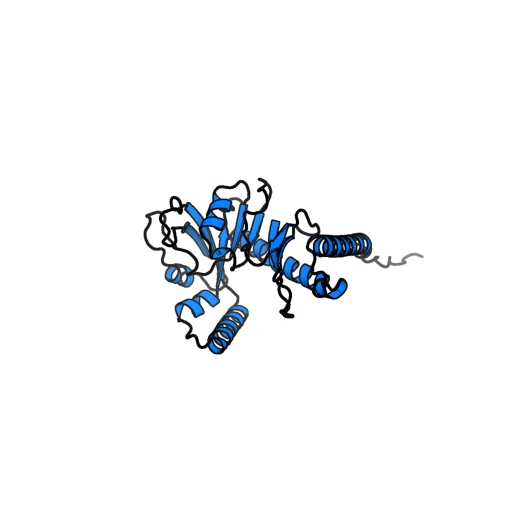10.661 -7.012 1.00 85.75 75 ASP A N 1
ATOM 585 C CA . ASP A 1 75 ? -5.788 -10.159 -5.649 1.00 85.75 75 ASP A CA 1
ATOM 586 C C . ASP A 1 75 ? -5.103 -8.794 -5.581 1.00 85.75 75 ASP A C 1
ATOM 588 O O . ASP A 1 75 ? -4.352 -8.408 -6.476 1.00 85.75 75 ASP A O 1
ATOM 592 N N . TYR A 1 76 ? -5.319 -8.029 -4.511 1.00 87.69 76 TYR A N 1
ATOM 593 C CA . TYR A 1 76 ? -4.684 -6.720 -4.361 1.00 87.69 76 TYR A CA 1
ATOM 594 C C . TYR A 1 76 ? -4.249 -6.397 -2.936 1.00 87.69 76 TYR A C 1
ATOM 596 O O . TYR A 1 76 ? -4.840 -6.856 -1.970 1.00 87.69 76 TYR A O 1
ATOM 604 N N . ILE A 1 77 ? -3.248 -5.522 -2.811 1.00 89.81 77 ILE A N 1
ATOM 605 C CA . ILE A 1 77 ? -2.814 -4.858 -1.581 1.00 89.81 77 ILE A CA 1
ATOM 606 C C . ILE A 1 77 ? -2.600 -3.373 -1.897 1.00 89.81 77 ILE A C 1
ATOM 608 O O . ILE A 1 77 ? -1.582 -2.966 -2.457 1.00 89.81 77 ILE A O 1
ATOM 612 N N . VAL A 1 78 ? -3.551 -2.523 -1.521 1.00 88.88 78 VAL A N 1
ATOM 613 C CA . VAL A 1 78 ? -3.514 -1.088 -1.828 1.00 88.88 78 VAL A CA 1
ATO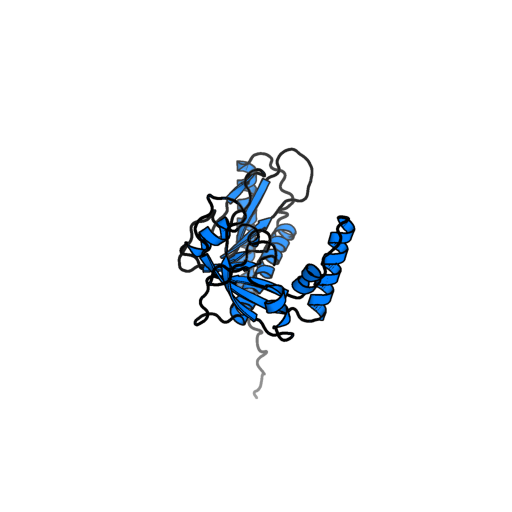M 614 C C . VAL A 1 78 ? -3.396 -0.273 -0.554 1.00 88.88 78 VAL A C 1
ATOM 616 O O . VAL A 1 78 ? -4.248 -0.339 0.333 1.00 88.88 78 VAL A O 1
ATOM 619 N N . ARG A 1 79 ? -2.379 0.583 -0.470 1.00 89.62 79 ARG A N 1
ATOM 620 C CA . ARG A 1 79 ? -2.294 1.555 0.619 1.00 89.62 79 ARG A CA 1
ATOM 621 C C . ARG A 1 79 ? -3.329 2.648 0.442 1.00 89.62 79 ARG A C 1
ATOM 623 O O . ARG A 1 79 ? -3.458 3.246 -0.621 1.00 89.62 79 ARG A O 1
ATOM 630 N N . VAL A 1 80 ? -3.997 2.996 1.532 1.00 89.56 80 VAL A N 1
ATOM 631 C CA . VAL A 1 80 ? -5.057 4.005 1.543 1.00 89.56 80 VAL A CA 1
ATOM 632 C C . VAL A 1 80 ? -4.760 5.142 2.507 1.00 89.56 80 VAL A C 1
ATOM 634 O O . VAL A 1 80 ? -3.913 5.070 3.401 1.00 89.56 80 VAL A O 1
ATOM 637 N N . HIS A 1 81 ? -5.461 6.251 2.294 1.00 85.81 81 HIS A N 1
ATOM 638 C CA . HIS A 1 81 ? -5.549 7.322 3.273 1.00 85.81 81 HIS A CA 1
ATOM 639 C C . HIS A 1 81 ? -6.848 7.172 4.065 1.00 85.81 81 HIS A C 1
ATOM 641 O O . HIS A 1 81 ? -7.889 6.872 3.488 1.00 85.81 81 HIS A O 1
ATOM 647 N N . TRP A 1 82 ? -6.823 7.473 5.363 1.00 84.75 82 TRP A N 1
ATOM 648 C CA . TRP A 1 82 ? -7.988 7.335 6.245 1.00 84.75 82 TRP A CA 1
ATOM 649 C C . TRP A 1 82 ? -9.198 8.199 5.831 1.00 84.75 82 TRP A C 1
ATOM 651 O O . TRP A 1 82 ? -10.326 7.909 6.203 1.00 84.75 82 TRP A O 1
ATOM 661 N N . ARG A 1 83 ? -8.993 9.245 5.017 1.00 83.12 83 ARG A N 1
ATOM 662 C CA . ARG A 1 83 ? -10.068 10.056 4.390 1.00 83.12 83 ARG A CA 1
ATOM 663 C C . ARG A 1 83 ? -10.267 9.793 2.900 1.00 83.12 83 ARG A C 1
ATOM 665 O O . ARG A 1 83 ? -11.034 10.507 2.265 1.00 83.12 83 ARG A O 1
ATOM 672 N N . GLY A 1 84 ? -9.483 8.889 2.319 1.00 77.25 84 GLY A N 1
ATOM 673 C CA . GLY A 1 84 ? -9.455 8.678 0.872 1.00 77.25 84 GLY A CA 1
ATOM 674 C C . GLY A 1 84 ? -10.742 8.056 0.340 1.00 77.25 84 GLY A C 1
ATOM 675 O O . GLY A 1 84 ? -11.092 8.285 -0.810 1.00 77.25 84 GLY A O 1
ATOM 676 N N . LEU A 1 85 ? -11.453 7.310 1.187 1.00 83.06 85 LEU A N 1
ATOM 677 C CA . LEU A 1 85 ? -12.634 6.541 0.823 1.00 83.06 85 LEU A CA 1
ATOM 678 C C . LEU A 1 85 ? -13.771 6.789 1.815 1.00 83.06 85 LEU A C 1
ATOM 680 O O . LEU A 1 85 ? -13.571 7.294 2.924 1.00 83.06 85 LEU A O 1
ATOM 684 N N . ARG A 1 86 ? -14.986 6.426 1.402 1.00 85.62 86 ARG A N 1
ATOM 685 C CA . ARG A 1 86 ? -16.152 6.418 2.281 1.00 85.62 86 ARG A CA 1
ATOM 686 C C . ARG A 1 86 ? -16.217 5.068 2.990 1.00 85.62 86 ARG A C 1
ATOM 688 O O . ARG A 1 86 ? -16.710 4.100 2.425 1.00 85.62 86 ARG A O 1
ATOM 695 N N . TRP A 1 87 ? -15.727 5.031 4.220 1.00 88.38 87 TRP A N 1
ATOM 696 C CA . TRP A 1 87 ? -15.716 3.830 5.051 1.00 88.38 87 TRP A CA 1
ATOM 697 C C . TRP A 1 87 ? -17.086 3.559 5.660 1.0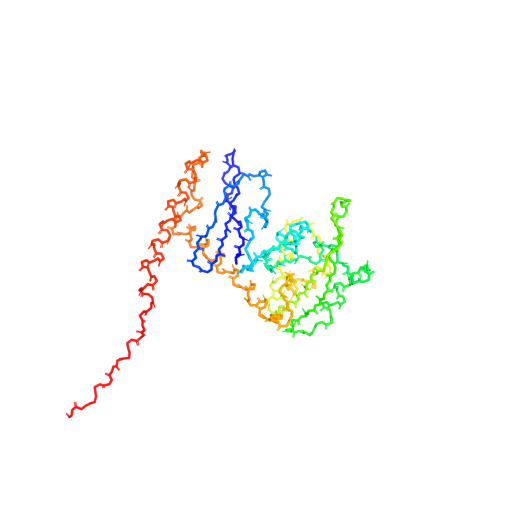0 88.38 87 TRP A C 1
ATOM 699 O O . TRP A 1 87 ? -17.648 4.427 6.341 1.00 88.38 87 TRP A O 1
ATOM 709 N N . LEU A 1 88 ? -17.608 2.362 5.421 1.00 89.44 88 LEU A N 1
ATOM 710 C CA . LEU A 1 88 ? -18.879 1.891 5.945 1.00 89.44 88 LEU A CA 1
ATOM 711 C C . LEU A 1 88 ? -18.688 0.586 6.735 1.00 89.44 88 LEU A C 1
ATOM 713 O O . LEU A 1 88 ? -17.755 -0.172 6.477 1.00 89.44 88 LEU A O 1
ATOM 717 N N . THR A 1 89 ? -19.560 0.334 7.706 1.00 89.50 89 THR A N 1
ATOM 718 C CA . THR A 1 89 ? -19.694 -0.968 8.374 1.00 89.50 89 THR A CA 1
ATOM 719 C C . THR A 1 89 ? -20.490 -1.931 7.487 1.00 89.50 89 THR A C 1
ATOM 721 O O . THR A 1 89 ? -21.048 -1.514 6.465 1.00 89.50 89 THR A O 1
ATOM 724 N N . ALA A 1 90 ? -20.580 -3.208 7.870 1.00 85.44 90 ALA A N 1
ATOM 725 C CA . ALA A 1 90 ? -21.414 -4.192 7.171 1.00 85.44 90 ALA A CA 1
ATOM 726 C C . ALA A 1 90 ? -22.896 -3.763 7.107 1.00 85.44 90 ALA A C 1
ATOM 728 O O . ALA A 1 90 ? -23.583 -4.012 6.121 1.00 85.44 90 ALA A O 1
ATOM 729 N N . GLU A 1 91 ? -23.361 -3.022 8.114 1.00 84.12 91 GLU A N 1
ATOM 730 C CA . GLU A 1 91 ? -24.716 -2.468 8.221 1.00 84.12 91 GLU A CA 1
ATOM 731 C C . GLU A 1 91 ? -24.902 -1.172 7.408 1.00 84.12 91 GLU A C 1
ATOM 733 O O . GLU A 1 91 ? -25.972 -0.566 7.429 1.00 84.12 91 GLU A O 1
ATOM 738 N N . GLY A 1 92 ? -23.864 -0.700 6.707 1.00 80.69 92 GLY A N 1
ATOM 739 C CA . GLY A 1 92 ? -23.906 0.525 5.904 1.00 80.69 92 GLY A CA 1
ATOM 740 C C . GLY A 1 92 ? -23.774 1.824 6.709 1.00 80.69 92 GLY A C 1
ATOM 741 O O . GLY A 1 92 ? -23.928 2.913 6.148 1.00 80.69 92 GLY A O 1
ATOM 742 N N . MET A 1 93 ? -23.461 1.736 8.005 1.00 86.12 93 MET A N 1
ATOM 743 C CA . MET A 1 93 ? -23.193 2.894 8.862 1.00 86.12 93 MET A CA 1
ATOM 744 C C . MET A 1 93 ? -21.777 3.419 8.638 1.00 86.12 93 MET A C 1
ATOM 746 O O . MET A 1 93 ? -20.925 2.716 8.114 1.00 86.12 93 MET A O 1
ATOM 750 N N . ARG A 1 94 ? -21.486 4.667 9.018 1.00 86.94 94 ARG A N 1
ATOM 751 C CA . ARG A 1 94 ? -20.128 5.216 8.881 1.00 86.94 94 ARG A CA 1
ATOM 752 C C . ARG A 1 94 ? -19.168 4.491 9.829 1.00 86.94 94 ARG A C 1
ATOM 754 O O . ARG A 1 94 ? -19.394 4.494 11.033 1.00 86.94 94 ARG A O 1
ATOM 761 N N . PHE A 1 95 ? -18.085 3.938 9.289 1.00 88.25 95 PHE A N 1
ATOM 762 C CA . PHE A 1 95 ? -17.060 3.261 10.085 1.00 88.25 95 PHE A CA 1
ATOM 763 C C . PHE A 1 95 ? -16.208 4.279 10.866 1.00 88.25 95 PHE A C 1
ATOM 765 O O . PHE A 1 95 ? -15.697 5.244 10.282 1.00 88.25 95 PHE A O 1
ATOM 772 N N . ASP A 1 96 ? -16.041 4.071 12.177 1.00 88.38 96 ASP A N 1
ATOM 773 C CA . ASP A 1 96 ? -15.166 4.899 13.015 1.00 88.38 96 ASP A CA 1
ATOM 774 C C . ASP A 1 96 ? -13.706 4.440 12.910 1.00 88.38 96 ASP A C 1
ATOM 776 O O . ASP A 1 96 ? -13.209 3.617 13.680 1.00 88.38 96 ASP A O 1
ATOM 780 N N . MET A 1 97 ? -13.000 5.028 11.945 1.00 87.00 97 MET A N 1
ATOM 781 C CA . MET A 1 97 ? -11.590 4.739 11.708 1.00 87.00 97 MET A CA 1
ATOM 782 C C . MET A 1 97 ? -10.697 5.094 12.904 1.00 87.00 97 MET A C 1
ATOM 784 O O . MET A 1 97 ? -9.734 4.385 13.182 1.00 87.00 97 MET A O 1
ATOM 788 N N . MET A 1 98 ? -10.989 6.191 13.607 1.00 87.75 98 MET A N 1
ATOM 789 C CA . MET A 1 98 ? -10.142 6.642 14.713 1.00 87.75 98 MET A CA 1
ATOM 790 C C . MET A 1 98 ? -10.383 5.802 15.963 1.00 87.75 98 MET A C 1
ATOM 792 O O . MET A 1 98 ? -9.446 5.552 16.712 1.00 87.75 98 MET A O 1
ATOM 796 N N . GLY A 1 99 ? -11.621 5.366 16.202 1.00 85.62 99 GLY A N 1
ATOM 797 C CA . GLY A 1 99 ? -11.928 4.364 17.225 1.00 85.62 99 GLY A CA 1
ATOM 798 C C . GLY A 1 99 ? -11.178 3.056 16.976 1.00 85.62 99 GLY A C 1
ATOM 799 O O . GLY A 1 99 ? -10.506 2.566 17.879 1.00 85.62 99 GLY A O 1
ATOM 800 N N . PHE A 1 100 ? -11.200 2.558 15.735 1.00 87.56 100 PHE A N 1
ATOM 801 C CA . PHE A 1 100 ? -10.443 1.366 15.345 1.00 87.56 100 PHE A CA 1
ATOM 802 C C . PHE A 1 100 ? -8.939 1.528 15.589 1.00 87.56 100 PHE A C 1
ATOM 804 O O . PHE A 1 100 ? -8.350 0.692 16.261 1.00 87.56 100 PHE A O 1
ATOM 811 N N . LEU A 1 101 ? -8.331 2.624 15.120 1.00 86.00 101 LEU A N 1
ATOM 812 C CA . LEU A 1 101 ? -6.896 2.874 15.301 1.00 86.00 101 LEU A CA 1
ATOM 813 C C . LEU A 1 101 ? -6.489 3.018 16.774 1.00 86.00 101 LEU A C 1
ATOM 815 O O . LEU A 1 101 ? -5.426 2.541 17.155 1.00 86.00 101 LEU A O 1
ATOM 819 N N . ARG A 1 102 ? -7.325 3.649 17.607 1.00 85.31 102 ARG A N 1
ATOM 820 C CA . ARG A 1 102 ? -7.073 3.792 19.053 1.00 85.31 102 ARG A CA 1
ATOM 821 C C . ARG A 1 102 ? -7.198 2.483 19.819 1.00 85.31 102 ARG A C 1
ATOM 823 O O . ARG A 1 102 ? -6.600 2.360 20.881 1.00 85.31 102 ARG A O 1
ATOM 830 N N . GLY A 1 103 ? -7.980 1.541 19.300 1.00 81.69 103 GLY A N 1
ATOM 831 C CA . GLY A 1 103 ? -8.130 0.207 19.874 1.00 81.69 103 GLY A CA 1
ATOM 832 C C . GLY A 1 103 ? -6.947 -0.723 19.604 1.00 81.69 103 GLY A C 1
ATOM 833 O O . GLY A 1 103 ? -6.930 -1.826 20.142 1.00 81.69 103 GLY A O 1
ATOM 834 N N . LEU A 1 104 ? -5.976 -0.316 18.779 1.00 82.56 104 LEU A N 1
ATOM 835 C CA . LEU A 1 104 ? -4.811 -1.137 18.458 1.00 82.56 104 LEU A CA 1
ATOM 836 C C . LEU A 1 104 ? -3.712 -0.958 19.503 1.00 82.56 104 LEU A C 1
ATOM 838 O O . LEU A 1 104 ? -3.287 0.161 19.799 1.00 82.56 104 LEU A O 1
ATOM 842 N N . ASP A 1 105 ? -3.201 -2.078 20.013 1.00 69.38 105 ASP A N 1
ATOM 843 C CA . ASP A 1 105 ? -1.987 -2.075 20.823 1.00 69.38 105 ASP A CA 1
ATOM 844 C C . ASP A 1 105 ? -0.799 -1.584 19.986 1.00 69.38 105 ASP A C 1
ATOM 846 O O . ASP A 1 105 ? -0.643 -1.924 18.806 1.00 69.38 105 ASP A O 1
ATOM 850 N N . CYS A 1 106 ? 0.100 -0.830 20.616 1.00 62.84 106 CYS A N 1
ATOM 851 C CA . CYS A 1 106 ? 1.312 -0.365 19.960 1.00 62.84 106 CYS A CA 1
ATOM 852 C C . CYS A 1 106 ? 2.139 -1.550 19.422 1.00 62.84 106 CYS A C 1
ATOM 854 O O . CYS A 1 106 ? 2.544 -2.448 20.155 1.00 62.84 106 CYS A O 1
ATOM 856 N N . GLY A 1 107 ? 2.392 -1.549 18.112 1.00 63.94 107 GLY A N 1
ATOM 857 C CA . GLY A 1 107 ? 3.181 -2.589 17.443 1.00 63.94 107 GLY A CA 1
ATOM 858 C C . GLY A 1 107 ? 2.401 -3.834 17.014 1.00 63.94 107 GLY A C 1
ATOM 859 O O . GLY A 1 107 ? 2.986 -4.674 16.337 1.00 63.94 107 GLY A O 1
ATOM 860 N N . LYS A 1 108 ? 1.102 -3.941 17.324 1.00 77.50 108 LYS A N 1
ATOM 861 C CA . LYS A 1 108 ? 0.236 -4.961 16.721 1.00 77.50 108 LYS A CA 1
ATOM 862 C C . LYS A 1 108 ? -0.443 -4.420 15.468 1.00 77.50 108 LYS A C 1
ATOM 864 O O . LYS A 1 108 ? -0.756 -3.228 15.373 1.00 77.50 108 LYS A O 1
ATOM 869 N N . ASN A 1 109 ? -0.660 -5.314 14.510 1.00 85.25 109 ASN A N 1
ATOM 870 C CA . ASN A 1 109 ? -1.485 -5.030 13.346 1.00 85.25 109 ASN A CA 1
ATOM 871 C C . ASN A 1 109 ? -2.951 -5.227 13.733 1.00 85.25 109 ASN A C 1
ATOM 873 O O . ASN A 1 109 ? -3.294 -6.207 14.390 1.00 85.25 109 ASN A O 1
ATOM 877 N N . GLY A 1 110 ? -3.796 -4.283 13.342 1.00 86.69 110 GLY A N 1
ATOM 878 C CA . GLY A 1 110 ? -5.242 -4.427 13.413 1.00 86.69 110 GLY A CA 1
ATOM 879 C C . GLY A 1 110 ? -5.792 -4.919 12.093 1.00 86.69 110 GLY A C 1
ATOM 880 O O . GLY A 1 110 ? -5.338 -4.463 11.044 1.00 86.69 110 GLY A O 1
ATOM 881 N N . GLU A 1 111 ? -6.809 -5.767 12.135 1.00 90.88 111 GLU A N 1
ATOM 882 C CA . GLU A 1 111 ? -7.567 -6.146 10.949 1.00 90.88 111 GLU A CA 1
ATOM 883 C C . GLU A 1 111 ? -9.067 -6.036 11.193 1.00 90.88 111 GLU A C 1
ATOM 885 O O . GLU A 1 111 ? -9.556 -6.184 12.314 1.00 90.88 111 GLU A O 1
ATOM 890 N N . THR A 1 112 ? -9.798 -5.684 10.144 1.00 90.75 112 THR A N 1
ATOM 891 C CA . THR A 1 112 ? -11.254 -5.600 10.175 1.00 90.75 112 THR A CA 1
ATOM 892 C C . THR A 1 112 ? -11.809 -5.653 8.757 1.00 90.75 112 THR A C 1
ATOM 894 O O . THR A 1 112 ? -11.123 -5.307 7.794 1.00 90.75 112 THR A O 1
ATOM 897 N N . THR A 1 113 ? -13.067 -6.059 8.617 1.00 91.31 113 THR A N 1
ATOM 898 C CA . THR A 1 113 ? -13.777 -5.996 7.337 1.00 91.31 113 THR A CA 1
ATOM 899 C C . THR A 1 113 ? -14.557 -4.691 7.262 1.00 91.31 113 THR A C 1
ATOM 901 O O . THR A 1 113 ? -15.345 -4.372 8.152 1.00 91.31 113 THR A O 1
ATOM 904 N N . VAL A 1 114 ? -14.347 -3.931 6.187 1.00 91.50 114 VAL A N 1
ATOM 905 C CA . VAL A 1 114 ? -15.052 -2.672 5.925 1.00 91.50 114 VAL A CA 1
ATOM 906 C C . VAL A 1 114 ? -15.790 -2.740 4.599 1.00 91.50 114 VAL A C 1
ATOM 908 O O . VAL A 1 114 ? -15.383 -3.426 3.667 1.00 91.50 114 VAL A O 1
ATOM 911 N N . MET A 1 115 ? -16.862 -1.967 4.493 1.00 89.88 115 MET A N 1
ATOM 912 C CA . MET A 1 115 ? -17.562 -1.738 3.239 1.00 89.88 115 MET A CA 1
ATOM 913 C C . MET A 1 115 ? -17.064 -0.424 2.632 1.00 89.88 115 MET A C 1
ATOM 915 O O . MET A 1 115 ? -17.075 0.627 3.278 1.00 89.88 115 MET A O 1
ATOM 919 N N . ILE A 1 116 ? -16.624 -0.457 1.377 1.00 87.25 116 ILE A N 1
ATOM 920 C CA . ILE A 1 116 ? -16.181 0.737 0.656 1.00 87.25 116 ILE A CA 1
ATOM 921 C C . ILE A 1 116 ? -17.384 1.322 -0.071 1.00 87.25 116 ILE A C 1
ATOM 923 O O . ILE A 1 116 ? -17.914 0.749 -1.022 1.00 87.25 116 ILE A O 1
ATOM 927 N N . GLY A 1 117 ? -17.839 2.474 0.411 1.00 79.00 117 GLY A N 1
ATOM 928 C CA . GLY A 1 117 ? -18.925 3.231 -0.187 1.00 79.00 117 GLY A CA 1
ATOM 929 C C . GLY A 1 117 ? -18.455 4.193 -1.276 1.00 79.00 117 GLY A C 1
ATOM 930 O O . GLY A 1 117 ? -17.287 4.577 -1.369 1.00 79.00 117 GLY A O 1
ATOM 931 N N . ASN A 1 118 ? -19.413 4.676 -2.059 1.00 72.12 118 ASN A N 1
ATOM 932 C CA . ASN A 1 118 ? -19.128 5.609 -3.142 1.00 72.12 118 ASN A CA 1
ATOM 933 C C . ASN A 1 118 ? -18.856 7.023 -2.636 1.00 72.12 118 ASN A C 1
ATOM 935 O O . ASN A 1 118 ? -19.592 7.569 -1.802 1.00 72.12 118 ASN A O 1
ATOM 939 N N . SER A 1 119 ? -17.838 7.646 -3.226 1.00 56.09 119 SER A N 1
ATOM 940 C CA . SER A 1 119 ? -17.567 9.072 -3.083 1.00 56.09 119 SER A CA 1
ATOM 941 C C . SER A 1 119 ? -18.451 9.854 -4.060 1.00 56.09 119 SER A C 1
ATOM 943 O O . SER A 1 119 ? -18.083 10.072 -5.208 1.00 56.09 119 SER A O 1
ATOM 945 N N . GLY A 1 120 ? -19.666 10.204 -3.630 1.00 51.19 120 GLY A N 1
ATOM 946 C CA . GLY A 1 120 ? -20.512 11.255 -4.224 1.00 51.19 120 GLY A CA 1
ATOM 947 C C . GLY A 1 120 ? -21.062 11.062 -5.648 1.00 51.19 120 GLY A C 1
ATOM 948 O O . GLY A 1 120 ? -22.020 11.745 -6.002 1.00 51.19 120 GLY A O 1
ATOM 949 N N . ASN A 1 121 ? -20.528 10.150 -6.461 1.00 50.56 121 ASN A N 1
ATOM 950 C CA . ASN A 1 121 ? -20.942 9.973 -7.849 1.00 50.56 121 ASN A CA 1
ATOM 951 C C . ASN A 1 121 ? -21.972 8.837 -7.967 1.00 50.56 121 ASN A C 1
ATOM 953 O O . ASN A 1 121 ? -21.678 7.687 -7.650 1.00 50.56 121 ASN A O 1
ATOM 957 N N . LYS A 1 122 ? -23.192 9.151 -8.426 1.00 47.34 122 LYS A N 1
ATOM 958 C CA . LYS A 1 122 ? -24.333 8.209 -8.516 1.00 47.34 122 LYS A CA 1
ATOM 959 C C . LYS A 1 122 ? -24.112 7.018 -9.466 1.00 47.34 122 LYS A C 1
ATOM 961 O O . LYS A 1 122 ? -24.921 6.099 -9.451 1.00 47.34 122 LYS A O 1
ATOM 966 N N . LYS A 1 123 ? -23.065 7.045 -10.299 1.00 51.12 123 LYS A N 1
ATOM 967 C CA . LYS A 1 123 ? -22.712 5.961 -11.237 1.00 51.12 123 LYS A CA 1
ATOM 968 C C . LYS A 1 123 ? -21.792 4.890 -10.644 1.00 51.12 123 LYS A C 1
ATOM 970 O O . LYS A 1 123 ? -21.648 3.835 -11.251 1.00 51.12 123 LYS A O 1
ATOM 975 N N . ALA A 1 124 ? -21.183 5.155 -9.495 1.00 54.94 124 ALA A N 1
ATOM 976 C CA . ALA A 1 124 ? -20.369 4.178 -8.793 1.00 54.94 124 ALA A CA 1
ATOM 977 C C . ALA A 1 124 ? -21.303 3.081 -8.244 1.00 54.94 124 ALA A C 1
ATOM 979 O O . ALA A 1 124 ? -22.370 3.393 -7.713 1.00 54.94 124 ALA A O 1
ATOM 980 N N . GLY A 1 125 ? -20.976 1.805 -8.447 1.00 62.97 125 GLY A N 1
ATOM 981 C CA . GLY A 1 125 ? -21.872 0.679 -8.139 1.00 62.97 125 GLY A CA 1
ATOM 982 C C . GLY A 1 125 ? -22.149 0.477 -6.640 1.00 62.97 125 GLY A C 1
ATOM 983 O O . GLY A 1 125 ? -21.763 1.287 -5.808 1.00 62.97 125 GLY A O 1
ATOM 984 N N . ALA A 1 126 ? -22.824 -0.611 -6.263 1.00 78.19 126 ALA A N 1
ATOM 985 C CA . ALA A 1 126 ? -23.098 -0.914 -4.852 1.00 78.19 126 ALA A CA 1
ATOM 986 C C . ALA A 1 126 ? -21.805 -0.960 -3.999 1.00 78.19 126 ALA A C 1
ATOM 988 O O . ALA A 1 126 ? -20.758 -1.349 -4.544 1.00 78.19 126 ALA A O 1
ATOM 989 N N . PRO A 1 127 ? -21.867 -0.584 -2.700 1.00 84.44 127 PRO A N 1
ATOM 990 C CA . PRO A 1 127 ? -20.755 -0.764 -1.772 1.00 84.44 127 PRO A CA 1
ATOM 991 C C . PRO A 1 127 ? -20.251 -2.204 -1.800 1.00 84.44 127 PRO A C 1
ATOM 993 O O . PRO A 1 127 ? -21.051 -3.131 -1.920 1.00 84.44 127 PRO A O 1
ATOM 996 N N . PHE A 1 128 ? -18.941 -2.384 -1.682 1.00 85.88 128 PHE A N 1
ATOM 997 C CA . PHE A 1 128 ? -18.311 -3.701 -1.739 1.00 85.88 128 PHE A CA 1
ATOM 998 C C . PHE A 1 128 ? -17.439 -3.937 -0.500 1.00 85.88 128 PHE A C 1
ATOM 1000 O O . PHE A 1 128 ? -16.916 -2.964 0.060 1.00 85.88 128 PHE A O 1
ATOM 1007 N N . PRO A 1 129 ? -17.320 -5.193 -0.038 1.00 90.06 129 PRO A N 1
ATOM 1008 C CA . PRO A 1 129 ? -16.482 -5.530 1.102 1.00 90.06 129 PRO A CA 1
ATOM 1009 C C . PRO A 1 129 ? -15.001 -5.452 0.728 1.00 90.06 129 PRO A C 1
ATOM 1011 O O . PRO A 1 129 ? -14.614 -5.751 -0.399 1.00 90.06 129 PRO A O 1
ATOM 1014 N N . ALA A 1 130 ? -14.174 -5.066 1.691 1.00 90.38 130 ALA A N 1
ATOM 1015 C CA . ALA A 1 130 ? -12.726 -5.152 1.606 1.00 90.38 130 ALA A CA 1
ATOM 1016 C C . ALA A 1 130 ? -12.140 -5.393 2.998 1.00 90.38 130 ALA A C 1
ATOM 1018 O O . ALA A 1 130 ? -12.635 -4.861 3.999 1.00 90.38 130 ALA A O 1
ATOM 1019 N N . ARG A 1 131 ? -11.048 -6.154 3.062 1.00 93.44 131 ARG A N 1
ATOM 1020 C CA . ARG A 1 131 ? -10.296 -6.348 4.300 1.00 93.44 131 ARG A CA 1
ATOM 1021 C C . ARG A 1 131 ? -9.365 -5.159 4.505 1.00 93.44 131 ARG A C 1
ATOM 1023 O O . ARG A 1 131 ? -8.589 -4.803 3.619 1.00 93.44 131 ARG A O 1
ATOM 1030 N N . LEU A 1 132 ? -9.463 -4.521 5.666 1.00 93.38 132 LEU A N 1
ATOM 1031 C CA . LEU A 1 132 ? -8.641 -3.387 6.065 1.00 93.38 132 LEU A CA 1
ATOM 1032 C C . LEU A 1 132 ? -7.647 -3.824 7.134 1.00 93.38 132 LEU A C 1
ATOM 1034 O O . LEU A 1 132 ? -8.036 -4.272 8.209 1.00 93.38 132 LEU A O 1
ATOM 1038 N N . ILE A 1 133 ? -6.367 -3.615 6.848 1.00 93.44 133 ILE A N 1
ATOM 1039 C CA . ILE A 1 133 ? -5.260 -3.883 7.757 1.00 93.44 133 ILE A CA 1
ATOM 1040 C C . ILE A 1 133 ? -4.621 -2.553 8.154 1.00 93.44 133 ILE A C 1
ATOM 1042 O O . ILE A 1 133 ? -4.202 -1.760 7.308 1.00 93.44 133 ILE A O 1
ATOM 1046 N N . ALA A 1 134 ? -4.533 -2.303 9.455 1.00 92.62 134 ALA A N 1
ATOM 1047 C CA . ALA A 1 134 ? -3.806 -1.183 10.030 1.00 92.62 134 ALA A CA 1
ATOM 1048 C C . ALA A 1 134 ? -2.501 -1.679 10.647 1.00 92.62 134 ALA A C 1
ATOM 1050 O O . ALA A 1 134 ? -2.488 -2.351 11.673 1.00 92.62 134 ALA A O 1
ATOM 1051 N N . VAL A 1 135 ? -1.391 -1.302 10.025 1.00 89.75 135 VAL A N 1
ATOM 1052 C CA . VAL A 1 135 ? -0.045 -1.626 10.490 1.00 89.75 135 VAL A CA 1
ATOM 1053 C C . VAL A 1 135 ? 0.454 -0.493 11.375 1.00 89.75 135 VAL A C 1
ATOM 1055 O O . VAL A 1 135 ? 0.665 0.631 10.903 1.00 89.75 135 VAL A O 1
ATOM 1058 N N . SER A 1 136 ? 0.664 -0.787 12.654 1.00 86.94 136 SER A N 1
ATOM 1059 C CA . SER A 1 136 ? 1.240 0.154 13.613 1.00 86.94 136 SER A CA 1
ATOM 1060 C C . SER A 1 136 ? 2.716 0.387 13.305 1.00 86.94 136 SER A C 1
ATOM 1062 O O . SER A 1 136 ? 3.517 -0.549 13.263 1.00 86.94 136 SER A O 1
ATOM 1064 N N . LEU A 1 137 ? 3.110 1.643 13.084 1.00 83.12 137 LEU A N 1
ATOM 1065 C CA . LEU A 1 137 ? 4.524 1.966 12.926 1.00 83.12 137 LEU A CA 1
ATOM 1066 C C . LEU A 1 137 ? 5.212 1.968 14.299 1.00 83.12 137 LEU A C 1
ATOM 1068 O O . LEU A 1 137 ? 4.652 2.504 15.257 1.00 83.12 137 LEU A O 1
ATOM 1072 N N . PRO A 1 138 ? 6.459 1.466 14.394 1.00 82.06 138 PRO A N 1
ATOM 1073 C CA . PRO A 1 138 ? 7.291 1.674 15.572 1.00 82.06 138 PRO A CA 1
ATOM 1074 C C . PRO A 1 138 ? 7.346 3.163 15.950 1.00 82.06 138 PRO A C 1
ATOM 1076 O O . PRO A 1 138 ? 7.344 4.010 15.046 1.00 82.06 138 PRO A O 1
ATOM 1079 N N . PRO A 1 139 ? 7.443 3.510 17.246 1.00 77.00 139 PRO A N 1
ATOM 1080 C CA . PRO A 1 139 ? 7.316 4.889 17.724 1.00 77.00 139 PRO A CA 1
ATOM 1081 C C . PRO A 1 139 ? 8.300 5.854 17.046 1.00 77.00 139 PRO A C 1
ATOM 1083 O O . PRO A 1 139 ? 7.926 6.975 16.702 1.00 77.00 139 PRO A O 1
ATOM 1086 N N . GLU A 1 140 ? 9.520 5.399 16.751 1.00 82.56 140 GLU A N 1
ATOM 1087 C CA . GLU A 1 140 ? 10.521 6.171 16.004 1.00 82.56 140 GLU A CA 1
ATOM 1088 C C . GLU A 1 140 ? 10.061 6.500 14.574 1.00 82.56 140 GLU A C 1
ATOM 1090 O O . GLU A 1 140 ? 10.094 7.654 14.141 1.00 82.56 140 GLU A O 1
ATOM 1095 N N . LYS A 1 141 ? 9.554 5.500 13.839 1.00 80.50 141 LYS A N 1
ATOM 1096 C CA . LYS A 1 141 ? 9.038 5.680 12.471 1.00 80.50 141 LYS A CA 1
ATOM 1097 C C . LYS A 1 141 ? 7.758 6.514 12.459 1.00 80.50 141 LYS A C 1
ATOM 1099 O O . LYS A 1 141 ? 7.571 7.331 11.555 1.00 80.50 141 LYS A O 1
ATOM 1104 N N . ALA A 1 142 ? 6.903 6.352 13.466 1.00 78.62 142 ALA A N 1
ATOM 1105 C CA . ALA A 1 142 ? 5.712 7.170 13.650 1.00 78.62 142 ALA A CA 1
ATOM 1106 C C . ALA A 1 142 ? 6.081 8.646 13.885 1.00 78.62 142 ALA A C 1
ATOM 1108 O O . ALA A 1 142 ? 5.461 9.532 13.296 1.00 78.62 142 ALA A O 1
ATOM 1109 N N . LEU A 1 143 ? 7.121 8.927 14.679 1.00 79.56 143 LEU A N 1
ATOM 1110 C CA . LEU A 1 143 ? 7.603 10.289 14.918 1.00 79.56 143 LEU A CA 1
ATOM 1111 C C . LEU A 1 143 ? 8.180 10.929 13.648 1.00 79.56 143 LEU A C 1
ATOM 1113 O O . LEU A 1 143 ? 7.860 12.082 13.343 1.00 79.56 143 LEU A O 1
ATOM 1117 N N . ILE A 1 144 ? 8.964 10.176 12.869 1.00 83.19 144 ILE A N 1
ATOM 1118 C CA . ILE A 1 144 ? 9.480 10.628 11.566 1.00 83.19 144 ILE A CA 1
ATOM 1119 C C . ILE A 1 144 ? 8.316 10.938 10.613 1.00 83.19 144 ILE A C 1
ATOM 1121 O O . ILE A 1 144 ? 8.289 12.003 9.993 1.00 83.19 144 ILE A O 1
ATOM 1125 N N . SER A 1 145 ? 7.324 10.045 10.532 1.00 77.44 145 SER A N 1
ATOM 1126 C CA . SER A 1 145 ? 6.117 10.219 9.712 1.00 77.44 145 SER A CA 1
ATOM 1127 C C . SER A 1 145 ? 5.345 11.489 10.094 1.00 77.44 145 SER A C 1
ATOM 1129 O O . SER A 1 145 ? 5.055 12.322 9.231 1.00 77.44 145 SER A O 1
ATOM 1131 N N . LYS A 1 146 ? 5.091 11.699 11.394 1.00 81.94 146 LYS A N 1
ATOM 1132 C CA . LYS A 1 146 ? 4.420 12.901 11.921 1.00 81.94 146 LYS A CA 1
ATOM 1133 C C . LYS A 1 146 ? 5.208 14.175 11.612 1.00 81.94 146 LYS A C 1
ATOM 1135 O O . LYS A 1 146 ? 4.636 15.145 11.120 1.00 81.94 146 LYS A O 1
ATOM 1140 N N . THR A 1 147 ? 6.520 14.164 11.840 1.00 80.69 147 THR A N 1
ATOM 1141 C CA . THR A 1 147 ? 7.398 15.316 11.576 1.00 80.69 147 THR A CA 1
ATOM 1142 C C . THR A 1 147 ? 7.402 15.689 10.095 1.00 80.69 147 THR A C 1
ATOM 1144 O O . THR A 1 147 ? 7.265 16.863 9.745 1.00 80.69 147 THR A O 1
ATOM 1147 N N . ARG A 1 148 ? 7.489 14.690 9.209 1.00 81.44 148 ARG A N 1
ATOM 1148 C CA . ARG A 1 148 ? 7.424 14.894 7.758 1.00 81.44 148 ARG A CA 1
ATOM 1149 C C . ARG A 1 148 ? 6.064 15.433 7.316 1.00 81.44 148 ARG A C 1
ATOM 1151 O O . ARG A 1 148 ? 6.001 16.350 6.504 1.00 81.44 148 ARG A O 1
ATOM 1158 N N . LEU A 1 149 ? 4.975 14.906 7.871 1.00 79.62 149 LEU A N 1
ATOM 1159 C CA . LEU A 1 149 ? 3.628 15.390 7.576 1.00 79.62 149 LEU A CA 1
ATOM 1160 C C . LEU A 1 149 ? 3.464 16.867 7.968 1.00 79.62 149 LEU A C 1
ATOM 1162 O O . LEU A 1 149 ? 2.896 17.649 7.202 1.00 79.62 149 LEU A O 1
ATOM 1166 N N . LEU A 1 150 ? 3.977 17.259 9.137 1.00 80.19 150 LEU A N 1
ATOM 1167 C CA . LEU A 1 150 ? 3.953 18.644 9.606 1.00 80.19 150 LEU A CA 1
ATOM 1168 C C . LEU A 1 150 ? 4.787 19.565 8.709 1.00 80.19 150 LEU A C 1
ATOM 1170 O O . LEU A 1 150 ? 4.310 20.636 8.334 1.00 80.19 150 LEU A O 1
ATOM 1174 N N . SER A 1 151 ? 5.998 19.156 8.320 1.00 78.81 151 SER A N 1
ATOM 1175 C CA . SER A 1 151 ? 6.864 19.974 7.462 1.00 78.81 151 SER A CA 1
ATOM 1176 C C . SER A 1 151 ? 6.284 20.159 6.054 1.00 78.81 151 SER A C 1
ATOM 1178 O O . SER A 1 151 ? 6.270 21.278 5.535 1.00 78.81 151 SER A O 1
ATOM 1180 N N . GLU A 1 152 ? 5.721 19.103 5.459 1.00 78.19 152 GLU A N 1
ATOM 1181 C CA . GLU A 1 152 ? 5.071 19.164 4.147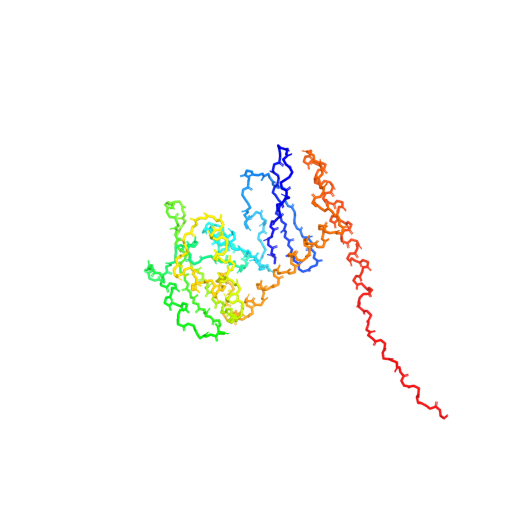 1.00 78.19 152 GLU A CA 1
ATOM 1182 C C . GLU A 1 152 ? 3.823 20.058 4.159 1.00 78.19 152 GLU A C 1
ATOM 1184 O O . GLU A 1 152 ? 3.613 20.834 3.223 1.00 78.19 152 GLU A O 1
ATOM 1189 N N . ASN A 1 153 ? 2.999 19.984 5.211 1.00 78.94 153 ASN A N 1
ATOM 1190 C CA . ASN A 1 153 ? 1.815 20.837 5.340 1.00 78.94 153 ASN A CA 1
ATOM 1191 C C . ASN A 1 153 ? 2.179 22.289 5.654 1.00 78.94 153 ASN A C 1
ATOM 1193 O O . ASN A 1 153 ? 1.581 23.190 5.066 1.00 78.94 153 ASN A O 1
ATOM 1197 N N . ARG A 1 154 ? 3.218 22.527 6.467 1.00 79.50 154 ARG A N 1
ATOM 1198 C CA . ARG A 1 154 ? 3.766 23.870 6.703 1.00 79.50 154 ARG A CA 1
ATOM 1199 C C . ARG A 1 154 ? 4.234 24.511 5.399 1.00 79.50 154 ARG A C 1
ATOM 1201 O O . ARG A 1 154 ? 3.874 25.652 5.130 1.00 79.50 154 ARG A O 1
ATOM 1208 N N . ARG A 1 155 ? 4.955 23.770 4.545 1.00 79.38 155 ARG A N 1
ATOM 1209 C CA . ARG A 1 155 ? 5.379 24.256 3.216 1.00 79.38 155 ARG A CA 1
ATOM 1210 C C . ARG A 1 155 ? 4.194 24.605 2.309 1.00 79.38 155 ARG A C 1
ATOM 1212 O O . ARG A 1 155 ? 4.323 25.448 1.432 1.00 79.38 155 ARG A O 1
ATOM 1219 N N . LYS A 1 156 ? 3.050 23.947 2.507 1.00 76.69 156 LYS A N 1
ATOM 1220 C CA . LYS A 1 156 ? 1.808 24.155 1.746 1.00 76.69 156 LYS A CA 1
ATOM 1221 C C . LYS A 1 156 ? 0.837 25.138 2.419 1.00 76.69 156 LYS A C 1
ATOM 1223 O O . LYS A 1 156 ? -0.267 25.304 1.910 1.00 76.69 156 LYS A O 1
ATOM 1228 N N . GLY A 1 157 ? 1.208 25.747 3.551 1.00 73.69 157 GLY A N 1
ATOM 1229 C CA . GLY A 1 157 ? 0.353 26.670 4.307 1.00 73.69 157 GLY A CA 1
ATOM 1230 C C . GLY A 1 157 ? -0.906 26.029 4.905 1.00 73.69 157 GLY A C 1
ATOM 1231 O O . GLY A 1 157 ? -1.899 26.717 5.115 1.00 73.69 157 GLY A O 1
ATOM 1232 N N . ARG A 1 158 ? -0.906 24.711 5.139 1.00 79.00 158 ARG A N 1
ATOM 1233 C CA . ARG A 1 158 ? -2.071 23.964 5.638 1.00 79.00 158 ARG A CA 1
ATOM 1234 C C . ARG A 1 158 ? -1.905 23.601 7.109 1.00 79.00 158 ARG A C 1
ATOM 1236 O O . ARG A 1 158 ? -0.830 23.181 7.531 1.00 79.00 158 ARG A O 1
ATOM 1243 N N . VAL A 1 159 ? -2.993 23.707 7.867 1.00 74.62 159 VAL A N 1
ATOM 1244 C CA . VAL A 1 159 ? -3.063 23.226 9.253 1.00 74.62 159 VAL A CA 1
ATOM 1245 C C . VAL A 1 159 ? -3.407 21.738 9.244 1.00 74.62 159 VAL A C 1
ATOM 1247 O O . VAL A 1 159 ? -4.343 21.313 8.564 1.00 74.62 159 VAL A O 1
ATOM 1250 N N . VAL A 1 160 ? -2.634 20.939 9.980 1.00 78.44 160 VAL A N 1
ATOM 1251 C CA . VAL A 1 160 ? -2.855 19.493 10.100 1.00 78.44 160 VAL A CA 1
ATOM 1252 C C . VAL A 1 160 ? -3.855 19.229 11.220 1.00 78.44 160 VAL A C 1
ATOM 1254 O O . VAL A 1 160 ? -3.692 19.729 12.328 1.00 78.44 160 VAL A O 1
ATOM 1257 N N . GLN A 1 161 ? -4.884 18.435 10.931 1.00 79.44 161 GLN A N 1
ATOM 1258 C CA . GLN A 1 161 ? -5.863 17.998 11.928 1.00 79.44 161 GLN A CA 1
ATOM 1259 C C . GLN A 1 161 ? -5.272 16.913 12.842 1.00 79.44 161 GLN A C 1
ATOM 1261 O O . GLN A 1 161 ? -4.443 16.115 12.393 1.00 79.44 161 GLN A O 1
ATOM 1266 N N . ALA A 1 162 ? -5.716 16.860 14.101 1.00 81.00 162 ALA A N 1
ATOM 1267 C CA . ALA A 1 162 ? -5.209 15.920 15.105 1.00 81.00 162 ALA A CA 1
ATOM 1268 C C . ALA A 1 162 ? -5.360 14.457 14.652 1.00 81.00 162 ALA A C 1
ATOM 1270 O O . ALA A 1 162 ? -4.419 13.671 14.738 1.00 81.00 162 ALA A O 1
ATOM 1271 N N . GLU A 1 163 ? -6.489 14.137 14.026 1.00 82.69 163 GLU A N 1
ATOM 1272 C CA . GLU A 1 163 ? -6.815 12.820 13.481 1.00 82.69 163 GLU A CA 1
ATOM 1273 C C . GLU A 1 163 ? -5.854 12.417 12.354 1.00 82.69 163 GLU A C 1
ATOM 1275 O O . GLU A 1 163 ? -5.504 11.251 12.196 1.00 82.69 163 GLU A O 1
ATOM 1280 N N . THR A 1 164 ? -5.360 13.391 11.582 1.00 80.88 164 THR A N 1
ATOM 1281 C CA . THR A 1 164 ? -4.375 13.120 10.522 1.00 80.88 164 THR A CA 1
ATOM 1282 C C . THR A 1 164 ? -2.992 12.830 11.104 1.00 80.88 164 THR A C 1
ATOM 1284 O O . THR A 1 164 ? -2.271 11.999 10.556 1.00 80.88 164 THR A O 1
ATOM 1287 N N . LEU A 1 165 ? -2.621 13.474 12.217 1.00 80.94 165 LEU A N 1
ATOM 1288 C CA . LEU A 1 165 ? -1.376 13.168 12.933 1.00 80.94 165 LEU A CA 1
ATOM 1289 C C . LEU A 1 165 ? -1.429 11.793 13.594 1.00 80.94 165 LEU A C 1
ATOM 1291 O O . LEU A 1 165 ? -0.430 11.078 13.604 1.00 80.94 165 LEU A O 1
ATOM 1295 N N . GLU A 1 166 ? -2.581 11.417 14.130 1.00 82.06 166 GLU A N 1
ATOM 1296 C CA . GLU A 1 166 ? -2.794 10.112 14.745 1.00 82.06 166 GLU A CA 1
ATOM 1297 C C . GLU A 1 166 ? -2.768 8.985 13.701 1.00 82.06 166 GLU A C 1
ATOM 1299 O O . GLU A 1 166 ? -1.992 8.034 13.829 1.00 82.06 166 GLU A O 1
ATOM 1304 N N . ALA A 1 167 ? -3.485 9.152 12.586 1.00 83.19 167 ALA A N 1
ATOM 1305 C CA . ALA A 1 167 ? -3.423 8.223 11.460 1.00 83.19 167 ALA A CA 1
ATOM 1306 C C . ALA A 1 167 ? -2.017 8.132 10.832 1.00 83.19 167 ALA A C 1
ATOM 1308 O O . ALA A 1 167 ? -1.668 7.100 10.267 1.00 83.19 167 ALA A O 1
ATOM 1309 N N . ALA A 1 168 ? -1.174 9.167 10.949 1.00 82.94 168 ALA A N 1
ATOM 1310 C CA . ALA A 1 168 ? 0.204 9.139 10.444 1.00 82.94 168 ALA A CA 1
ATOM 1311 C C . ALA A 1 168 ? 1.122 8.151 11.187 1.00 82.94 168 ALA A C 1
ATOM 1313 O O . ALA A 1 168 ? 2.190 7.817 10.665 1.00 82.94 168 ALA A O 1
ATOM 1314 N N . GLY A 1 169 ? 0.719 7.686 12.376 1.00 84.75 169 GLY A N 1
ATOM 1315 C CA . GLY A 1 169 ? 1.379 6.592 13.093 1.00 84.75 169 GLY A CA 1
ATOM 1316 C C . GLY A 1 169 ? 1.079 5.203 12.525 1.00 84.75 169 GLY A C 1
ATOM 1317 O O . GLY A 1 169 ? 1.701 4.237 12.953 1.00 84.75 169 GLY A O 1
ATOM 1318 N N . HIS A 1 170 ? 0.173 5.099 11.552 1.00 88.19 170 HIS A N 1
ATOM 1319 C CA . HIS A 1 170 ? -0.292 3.831 11.008 1.00 88.19 170 HIS A CA 1
ATOM 1320 C C . HIS A 1 170 ? -0.154 3.801 9.482 1.00 88.19 170 HIS A C 1
ATOM 1322 O O . HIS A 1 170 ? -0.241 4.822 8.788 1.00 88.19 170 HIS A O 1
ATOM 1328 N N . VAL A 1 171 ? 0.055 2.609 8.932 1.00 89.19 171 VAL A N 1
ATOM 1329 C CA . VAL A 1 171 ? -0.088 2.340 7.500 1.00 89.19 171 VAL A CA 1
ATOM 1330 C C . VAL A 1 171 ? -1.372 1.551 7.307 1.00 89.19 171 VAL A C 1
ATOM 1332 O O . VAL A 1 171 ? -1.512 0.460 7.840 1.00 89.19 171 VAL A O 1
ATOM 1335 N N . LEU A 1 172 ? -2.310 2.123 6.557 1.00 91.81 172 LEU A N 1
ATOM 1336 C CA . LEU A 1 172 ? -3.581 1.486 6.228 1.00 91.81 172 LEU A CA 1
ATOM 1337 C C . LEU A 1 172 ? -3.469 0.798 4.869 1.00 91.81 172 LEU A C 1
ATOM 1339 O O . LEU A 1 172 ? -3.123 1.460 3.884 1.00 91.81 172 LEU A O 1
ATOM 1343 N N . LEU A 1 173 ? -3.776 -0.492 4.828 1.00 92.44 173 LEU A N 1
ATOM 1344 C CA . LEU A 1 173 ? -3.747 -1.342 3.644 1.00 92.44 173 LEU A CA 1
ATOM 1345 C C . LEU A 1 173 ? -5.130 -1.952 3.430 1.00 92.44 173 LEU A C 1
ATOM 1347 O O . LEU A 1 173 ? -5.725 -2.472 4.368 1.00 92.44 173 LEU A O 1
ATOM 1351 N N . LEU A 1 174 ? -5.630 -1.894 2.204 1.00 92.56 174 LEU A N 1
ATOM 1352 C CA . LEU A 1 174 ? -6.783 -2.669 1.772 1.00 92.56 174 LEU A CA 1
ATOM 1353 C C . LEU A 1 174 ? -6.326 -3.880 0.987 1.00 92.56 174 LEU A C 1
ATOM 1355 O O . LEU A 1 174 ? -5.448 -3.747 0.138 1.00 92.56 174 LEU A O 1
ATOM 1359 N N . THR A 1 175 ? -6.962 -5.016 1.236 1.00 91.94 175 THR A N 1
ATOM 1360 C CA . THR A 1 175 ? -6.654 -6.264 0.546 1.00 91.94 175 THR A CA 1
ATOM 1361 C C . THR A 1 175 ? -7.910 -7.073 0.232 1.00 91.94 175 THR A C 1
ATOM 1363 O O . THR A 1 175 ? -8.916 -6.955 0.940 1.00 91.94 175 THR A O 1
ATOM 1366 N N . SER A 1 176 ? -7.851 -7.856 -0.844 1.00 90.12 176 SER A N 1
ATOM 1367 C CA . SER A 1 176 ? -8.789 -8.951 -1.141 1.00 90.12 176 SER A CA 1
ATOM 1368 C C . SER A 1 176 ? -8.317 -10.292 -0.577 1.00 90.12 176 SER A C 1
ATOM 1370 O O . SER A 1 176 ? -9.138 -11.193 -0.439 1.00 90.12 176 SER A O 1
ATOM 1372 N N . LEU A 1 177 ? -7.035 -10.395 -0.197 1.00 88.88 177 LEU A N 1
ATOM 1373 C CA . LEU A 1 177 ? -6.435 -11.635 0.290 1.00 88.88 177 LEU A CA 1
ATOM 1374 C C . LEU A 1 177 ? -7.178 -12.153 1.528 1.00 88.88 177 LEU A C 1
ATOM 1376 O O . LEU A 1 177 ? -7.345 -11.395 2.505 1.00 88.88 177 LEU A O 1
ATOM 1380 N N . PRO A 1 178 ? -7.592 -13.428 1.517 1.00 86.94 178 PRO A N 1
ATOM 1381 C CA . PRO A 1 178 ? -8.443 -13.965 2.557 1.00 86.94 178 PRO A CA 1
ATOM 1382 C C . PRO A 1 178 ? -7.642 -14.182 3.853 1.00 86.94 178 PRO A C 1
ATOM 1384 O O . PRO A 1 178 ? -6.413 -14.299 3.860 1.00 86.94 178 PRO A O 1
ATOM 1387 N N . GLU A 1 179 ? -8.336 -14.093 4.987 1.00 88.81 179 GLU A N 1
ATOM 1388 C CA . GLU A 1 179 ? -7.720 -14.091 6.325 1.00 88.81 179 GLU A CA 1
ATOM 1389 C C . GLU A 1 179 ? -7.165 -15.457 6.736 1.00 88.81 179 GLU A C 1
ATOM 1391 O O . GLU A 1 179 ? -6.173 -15.521 7.458 1.00 88.81 179 GLU A O 1
ATOM 1396 N N . ASP A 1 180 ? -7.774 -16.530 6.245 1.00 87.19 180 ASP A N 1
ATOM 1397 C CA . ASP A 1 180 ? -7.382 -17.917 6.485 1.00 87.19 180 ASP A CA 1
ATOM 1398 C C . ASP A 1 180 ? -6.074 -18.305 5.786 1.00 87.19 180 ASP A C 1
ATOM 1400 O O . ASP A 1 180 ? -5.321 -19.120 6.322 1.00 87.19 180 ASP A O 1
ATOM 1404 N N . GLU A 1 181 ? -5.769 -17.700 4.636 1.00 87.44 181 GLU A N 1
ATOM 1405 C CA . GLU A 1 181 ? -4.527 -17.962 3.898 1.00 87.44 181 GLU A CA 1
ATOM 1406 C C . GLU A 1 181 ? -3.416 -16.945 4.202 1.00 87.44 181 GLU A C 1
ATOM 1408 O O . GLU A 1 181 ? -2.239 -17.311 4.275 1.00 87.44 181 GLU A O 1
ATOM 1413 N N . TYR A 1 182 ? -3.773 -15.671 4.406 1.00 89.62 182 TYR A N 1
ATOM 1414 C CA . TYR A 1 182 ? -2.812 -14.582 4.584 1.00 89.62 182 TYR A CA 1
ATOM 1415 C C . TYR A 1 182 ? -3.076 -13.796 5.867 1.00 89.62 182 TYR A C 1
ATOM 1417 O O . TYR A 1 182 ? -4.055 -13.052 5.989 1.00 89.62 182 TYR A O 1
ATOM 1425 N N . SER A 1 183 ? -2.140 -13.864 6.811 1.00 90.44 183 SER A N 1
ATOM 1426 C CA . SER A 1 183 ? -2.188 -13.067 8.036 1.00 90.44 183 SER A CA 1
ATOM 1427 C C . SER A 1 183 ? -1.944 -11.578 7.763 1.00 90.44 183 SER A C 1
ATOM 1429 O O . SER A 1 183 ? -1.276 -11.189 6.798 1.00 90.44 183 SER A O 1
ATOM 1431 N N . ALA A 1 184 ? -2.426 -10.711 8.658 1.00 89.75 184 ALA A N 1
ATOM 1432 C CA . ALA A 1 184 ? -2.183 -9.271 8.568 1.00 89.75 184 ALA A CA 1
ATOM 1433 C C . ALA A 1 184 ? -0.682 -8.909 8.537 1.00 89.75 184 ALA A C 1
ATOM 1435 O O . ALA A 1 184 ? -0.291 -7.908 7.933 1.00 89.75 184 ALA A O 1
ATOM 1436 N N . GLU A 1 185 ? 0.171 -9.714 9.180 1.00 89.12 185 GLU A N 1
ATOM 1437 C CA . GLU A 1 185 ? 1.629 -9.563 9.137 1.00 89.12 185 GLU A CA 1
ATOM 1438 C C . GLU A 1 185 ? 2.203 -9.923 7.763 1.00 89.12 185 GLU A C 1
ATOM 1440 O O . GLU A 1 185 ? 2.959 -9.130 7.204 1.00 89.12 185 GLU A O 1
ATOM 1445 N N . GLN A 1 186 ? 1.772 -11.037 7.163 1.00 89.06 186 GLN A N 1
ATOM 1446 C CA . GLN A 1 186 ? 2.208 -11.440 5.821 1.00 89.06 186 GLN A CA 1
ATOM 1447 C C . GLN A 1 186 ? 1.812 -10.412 4.759 1.00 89.06 186 GLN A C 1
ATOM 1449 O O . GLN A 1 186 ? 2.622 -10.071 3.898 1.00 89.06 186 GLN A O 1
ATOM 1454 N N . VAL A 1 187 ? 0.599 -9.856 4.840 1.00 89.62 187 VAL A N 1
ATOM 1455 C CA . VAL A 1 187 ? 0.162 -8.782 3.934 1.00 89.62 187 VAL A CA 1
ATOM 1456 C C . VAL A 1 187 ? 1.008 -7.520 4.133 1.00 89.62 187 VAL A C 1
ATOM 1458 O O . VAL A 1 187 ? 1.409 -6.875 3.160 1.00 89.62 187 VAL A O 1
ATOM 1461 N N . ALA A 1 188 ? 1.327 -7.168 5.382 1.00 88.00 188 ALA A N 1
ATOM 1462 C CA . ALA A 1 188 ? 2.192 -6.032 5.683 1.00 88.00 188 ALA A CA 1
ATOM 1463 C C . ALA A 1 188 ? 3.622 -6.231 5.154 1.00 88.00 188 ALA A C 1
ATOM 1465 O O . ALA A 1 188 ? 4.204 -5.287 4.617 1.00 88.00 188 ALA A O 1
ATOM 1466 N N . ASP A 1 189 ? 4.183 -7.434 5.278 1.00 87.00 189 ASP A N 1
ATOM 1467 C CA . ASP A 1 189 ? 5.507 -7.779 4.759 1.00 87.00 189 ASP A CA 1
ATOM 1468 C C . ASP A 1 189 ? 5.537 -7.838 3.234 1.00 87.00 189 ASP A C 1
ATOM 1470 O O . ASP A 1 189 ? 6.461 -7.300 2.621 1.00 87.00 189 ASP A O 1
ATOM 1474 N N . CYS A 1 190 ? 4.487 -8.369 2.608 1.00 85.56 190 CYS A N 1
ATOM 1475 C CA . CYS A 1 190 ? 4.304 -8.301 1.164 1.00 85.56 190 CYS A CA 1
ATOM 1476 C C . CYS A 1 190 ? 4.294 -6.838 0.692 1.00 85.56 190 CYS A C 1
ATOM 1478 O O . CYS A 1 190 ? 5.067 -6.465 -0.188 1.00 85.56 190 CYS A O 1
ATOM 1480 N N . TYR A 1 191 ? 3.538 -5.961 1.366 1.00 86.62 191 TYR A N 1
ATOM 1481 C CA . TYR A 1 191 ? 3.530 -4.526 1.062 1.00 86.62 191 TYR A CA 1
ATOM 1482 C C . TYR A 1 191 ? 4.897 -3.852 1.269 1.00 86.62 191 TYR A C 1
ATOM 1484 O O . TYR A 1 191 ? 5.213 -2.854 0.613 1.00 86.62 191 TYR A O 1
ATOM 1492 N N . ARG A 1 192 ? 5.745 -4.362 2.176 1.00 82.94 192 ARG A N 1
ATOM 1493 C CA . ARG A 1 192 ? 7.107 -3.831 2.334 1.00 82.94 192 ARG A CA 1
ATOM 1494 C C . ARG A 1 192 ? 7.915 -4.047 1.060 1.00 82.94 192 ARG A C 1
ATOM 1496 O O . ARG A 1 192 ? 8.678 -3.146 0.728 1.00 82.94 192 ARG A O 1
ATOM 1503 N N . LEU A 1 193 ? 7.727 -5.141 0.319 1.00 75.56 193 LEU A N 1
ATOM 1504 C CA . LEU A 1 193 ? 8.501 -5.437 -0.897 1.00 75.56 193 LEU A CA 1
ATOM 1505 C C . LEU A 1 193 ? 8.443 -4.328 -1.956 1.00 75.56 193 LEU A C 1
ATOM 1507 O O . LEU A 1 193 ? 9.396 -4.190 -2.717 1.00 75.56 193 LEU A O 1
ATOM 1511 N N . ARG A 1 194 ? 7.450 -3.435 -1.904 1.00 71.88 194 ARG A N 1
ATOM 1512 C CA . ARG A 1 194 ? 7.407 -2.195 -2.687 1.00 71.88 194 ARG A CA 1
ATOM 1513 C C . ARG A 1 194 ? 8.702 -1.405 -2.729 1.00 71.88 194 ARG A C 1
ATOM 1515 O O . ARG A 1 194 ? 9.034 -0.803 -3.751 1.00 71.88 194 ARG A O 1
ATOM 1522 N N . TRP A 1 195 ? 9.441 -1.337 -1.619 1.00 72.50 195 TRP A N 1
ATOM 1523 C CA . TRP A 1 195 ? 10.686 -0.563 -1.596 1.00 72.50 195 TRP A CA 1
ATOM 1524 C C . TRP A 1 195 ? 11.712 -1.092 -2.612 1.00 72.50 195 TRP A C 1
ATOM 1526 O O . TRP A 1 195 ? 12.524 -0.305 -3.102 1.00 72.50 195 TRP A O 1
ATOM 1536 N N . GLN A 1 196 ? 11.653 -2.382 -2.968 1.00 64.75 196 GLN A N 1
ATOM 1537 C CA . GLN A 1 196 ? 12.506 -2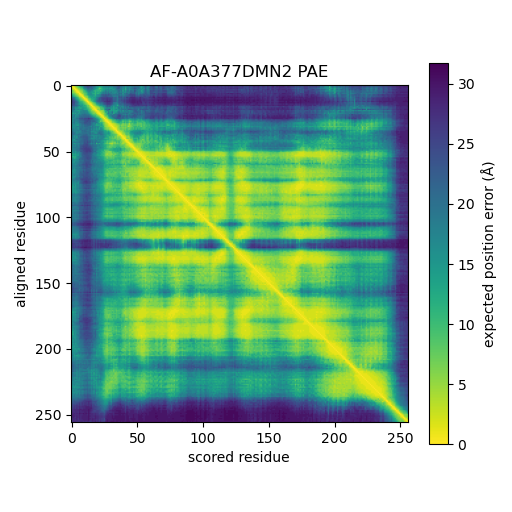.978 -3.999 1.00 64.75 196 GLN A CA 1
ATOM 1538 C C . GLN A 1 196 ? 12.283 -2.320 -5.355 1.00 64.75 196 GLN A C 1
ATOM 1540 O O . GLN A 1 196 ? 13.229 -2.140 -6.113 1.00 64.75 196 GLN A O 1
ATOM 1545 N N . ILE A 1 197 ? 11.059 -1.882 -5.631 1.00 68.00 197 ILE A N 1
ATOM 1546 C CA . ILE A 1 197 ? 10.698 -1.248 -6.895 1.00 68.00 197 ILE A CA 1
ATOM 1547 C C . ILE A 1 197 ? 11.228 0.169 -6.948 1.00 68.00 197 ILE A C 1
ATOM 1549 O O . ILE A 1 197 ? 11.890 0.542 -7.912 1.00 68.00 197 ILE A O 1
ATOM 1553 N N . GLU A 1 198 ? 11.064 0.933 -5.865 1.00 72.31 198 GLU A N 1
ATOM 1554 C CA . GLU A 1 198 ? 11.720 2.235 -5.752 1.00 72.31 198 GLU A CA 1
ATOM 1555 C C . GLU A 1 198 ? 13.235 2.115 -5.939 1.00 72.31 198 GLU A C 1
ATOM 1557 O O . GLU A 1 198 ? 13.850 2.979 -6.569 1.00 72.31 198 GLU A O 1
ATOM 1562 N N . LEU A 1 199 ? 13.847 1.063 -5.385 1.00 72.06 199 LEU A N 1
ATOM 1563 C CA . LEU A 1 199 ? 15.272 0.823 -5.549 1.00 72.06 199 LEU A CA 1
ATOM 1564 C C . LEU A 1 199 ? 15.622 0.420 -6.987 1.00 72.06 199 LEU A C 1
ATOM 1566 O O . LEU A 1 199 ? 16.589 0.959 -7.523 1.00 72.06 199 LEU A O 1
ATOM 1570 N N . ALA A 1 200 ? 14.839 -0.448 -7.627 1.00 67.69 200 ALA A N 1
ATOM 1571 C CA . ALA A 1 200 ? 15.004 -0.822 -9.029 1.00 67.69 200 ALA A CA 1
ATOM 1572 C C . ALA A 1 200 ? 14.939 0.418 -9.929 1.00 67.69 200 ALA A C 1
ATOM 1574 O O . ALA A 1 200 ? 15.864 0.681 -10.692 1.00 67.69 200 ALA A O 1
ATOM 1575 N N . PHE A 1 201 ? 13.941 1.283 -9.747 1.00 68.31 201 PHE A N 1
ATOM 1576 C CA . PHE A 1 201 ? 13.860 2.549 -10.475 1.00 68.31 201 PHE A CA 1
ATOM 1577 C C . PHE A 1 201 ? 15.020 3.497 -10.186 1.00 68.31 201 PHE A C 1
ATOM 1579 O O . PHE A 1 201 ? 15.506 4.163 -11.099 1.00 68.31 201 PHE A O 1
ATOM 1586 N N . LYS A 1 202 ? 15.478 3.593 -8.932 1.00 73.25 202 LYS A N 1
ATOM 1587 C CA . LYS A 1 202 ? 16.670 4.389 -8.601 1.00 73.25 202 LYS A CA 1
ATOM 1588 C C . LYS A 1 202 ? 17.908 3.854 -9.314 1.00 73.25 202 LYS A C 1
ATOM 1590 O O . LYS A 1 202 ? 18.683 4.656 -9.828 1.00 73.25 202 LYS A O 1
ATOM 1595 N N . ARG A 1 203 ? 18.074 2.530 -9.381 1.00 72.00 203 ARG A N 1
ATOM 1596 C CA . ARG A 1 203 ? 19.164 1.882 -10.124 1.00 72.00 203 ARG A CA 1
ATOM 1597 C C . ARG A 1 203 ? 19.063 2.187 -11.610 1.00 72.00 203 ARG A C 1
ATOM 1599 O O . ARG A 1 203 ? 20.037 2.670 -12.168 1.00 72.00 203 ARG A O 1
ATOM 1606 N N . LEU A 1 204 ? 17.891 2.019 -12.221 1.00 73.19 204 LEU A N 1
ATOM 1607 C CA . LEU A 1 204 ? 17.692 2.324 -13.638 1.00 73.19 204 LEU A CA 1
ATOM 1608 C C . LEU A 1 204 ? 17.985 3.798 -13.965 1.00 73.19 204 LEU A C 1
ATOM 1610 O O . LEU A 1 204 ? 18.672 4.093 -14.936 1.00 73.19 204 LEU A O 1
ATOM 1614 N N . LYS A 1 205 ? 17.529 4.742 -13.133 1.00 73.44 205 LYS A N 1
ATOM 1615 C CA . LYS A 1 205 ? 17.861 6.167 -13.307 1.00 73.44 205 LYS A CA 1
ATOM 1616 C C . LYS A 1 205 ? 19.358 6.432 -13.154 1.00 73.44 205 LYS A C 1
ATOM 1618 O O . LYS A 1 205 ? 19.928 7.180 -13.932 1.00 73.44 205 LYS A O 1
ATOM 1623 N N . SER A 1 206 ? 20.007 5.812 -12.171 1.00 75.69 206 SER A N 1
ATOM 1624 C CA . SER A 1 206 ? 21.428 6.051 -11.907 1.00 75.69 206 SER A CA 1
ATOM 1625 C C . SER A 1 206 ? 22.363 5.395 -12.925 1.00 75.69 206 SER A C 1
ATOM 1627 O O . SER A 1 206 ? 23.399 5.976 -13.226 1.00 75.69 206 SER A O 1
ATOM 1629 N N . LEU A 1 207 ? 22.046 4.184 -13.391 1.00 72.38 207 LEU A N 1
ATOM 1630 C CA . LEU A 1 207 ? 22.915 3.372 -14.252 1.00 72.38 207 LEU A CA 1
ATOM 1631 C C . LEU A 1 207 ? 22.654 3.606 -15.738 1.00 72.38 207 LEU A C 1
ATOM 1633 O O . LEU A 1 207 ? 23.583 3.570 -16.536 1.00 72.38 207 LEU A O 1
ATOM 1637 N N . LEU A 1 208 ? 21.393 3.836 -16.104 1.00 71.06 208 LEU A N 1
ATOM 1638 C CA . LEU A 1 208 ? 20.958 3.938 -17.497 1.00 71.06 208 LEU A CA 1
ATOM 1639 C C . LEU A 1 208 ? 20.450 5.335 -17.845 1.00 71.06 208 LEU A C 1
ATOM 1641 O O . LEU A 1 208 ? 19.983 5.567 -18.955 1.00 71.06 208 LEU A O 1
ATOM 1645 N N . HIS A 1 209 ? 20.533 6.275 -16.897 1.00 72.38 209 HIS A N 1
ATOM 1646 C CA . HIS A 1 209 ? 20.118 7.661 -17.089 1.00 72.38 209 HIS A CA 1
ATOM 1647 C C . HIS A 1 209 ? 18.714 7.772 -17.685 1.00 72.38 209 HIS A C 1
ATOM 1649 O O . HIS A 1 209 ? 18.470 8.631 -18.528 1.00 72.38 209 HIS A O 1
ATOM 1655 N N . LEU A 1 210 ? 17.782 6.899 -17.266 1.00 69.12 210 LEU A N 1
ATOM 1656 C CA . LEU A 1 210 ? 16.398 6.889 -17.769 1.00 69.12 210 LEU A CA 1
ATOM 1657 C C . LEU A 1 210 ? 15.694 8.254 -17.636 1.00 69.12 210 LEU A C 1
ATOM 1659 O O . LEU A 1 210 ? 14.732 8.534 -18.344 1.00 69.12 210 LEU A O 1
ATOM 1663 N N . ASP A 1 211 ? 16.167 9.114 -16.738 1.00 66.75 211 ASP A N 1
ATOM 1664 C CA . ASP A 1 211 ? 15.716 10.489 -16.533 1.00 66.75 211 ASP A CA 1
ATOM 1665 C C . ASP A 1 211 ? 16.291 11.510 -17.536 1.00 66.75 211 ASP A C 1
ATOM 1667 O O . ASP A 1 211 ? 15.823 12.646 -17.585 1.00 66.75 211 ASP A O 1
ATOM 1671 N N . ALA A 1 212 ? 17.257 11.116 -18.367 1.00 69.31 212 ALA A N 1
ATOM 1672 C CA . ALA A 1 212 ? 17.875 11.933 -19.408 1.00 69.31 212 ALA A CA 1
ATOM 1673 C C . ALA A 1 212 ? 17.205 11.787 -20.786 1.00 69.31 212 ALA A C 1
ATOM 1675 O O . ALA A 1 212 ? 17.774 12.231 -21.787 1.00 69.31 212 ALA A O 1
ATOM 1676 N N . LEU A 1 213 ? 16.012 11.186 -20.867 1.00 69.56 213 LEU A N 1
ATOM 1677 C CA . LEU A 1 213 ? 15.263 11.061 -22.116 1.00 69.56 213 LEU A CA 1
ATOM 1678 C C . LEU A 1 213 ? 15.025 12.446 -22.750 1.00 69.56 213 LEU A C 1
ATOM 1680 O O . LEU A 1 213 ? 14.327 13.292 -22.197 1.00 69.56 213 LEU A O 1
ATOM 1684 N N . ARG A 1 214 ? 15.590 12.667 -23.944 1.00 64.19 214 ARG A N 1
ATOM 1685 C CA . ARG A 1 214 ? 15.422 13.910 -24.730 1.00 64.19 214 ARG A CA 1
ATOM 1686 C C . ARG A 1 214 ? 14.499 13.757 -25.938 1.00 64.19 214 ARG A C 1
ATOM 1688 O O . ARG A 1 214 ? 14.269 14.733 -26.654 1.00 64.19 214 ARG A O 1
ATOM 1695 N N . ALA A 1 215 ? 14.015 12.544 -26.199 1.00 69.62 215 ALA A N 1
ATOM 1696 C CA . ALA A 1 215 ? 13.173 12.265 -27.351 1.00 69.62 215 ALA A CA 1
ATOM 1697 C C . ALA A 1 215 ? 11.796 12.916 -27.173 1.00 69.62 215 ALA A C 1
ATOM 1699 O O . ALA A 1 215 ? 11.132 12.720 -26.159 1.00 69.62 215 ALA A O 1
ATOM 1700 N N . LYS A 1 216 ? 11.383 13.702 -28.170 1.00 66.00 216 LYS A N 1
ATOM 1701 C CA . LYS A 1 216 ? 10.061 14.349 -28.212 1.00 66.00 216 LYS A CA 1
ATOM 1702 C C . LYS A 1 216 ? 9.038 13.541 -29.008 1.00 66.00 216 LYS A C 1
ATOM 1704 O O . LYS A 1 216 ? 7.839 13.728 -28.828 1.00 66.00 216 LYS A O 1
ATOM 1709 N N . GLU A 1 217 ? 9.522 12.675 -29.894 1.00 76.44 217 GLU A N 1
ATOM 1710 C CA . GLU A 1 217 ? 8.697 11.778 -30.693 1.00 76.44 217 GLU A CA 1
ATOM 1711 C C . GLU A 1 217 ? 8.378 10.502 -29.890 1.00 76.44 217 GLU A C 1
ATOM 1713 O O . GLU A 1 217 ? 9.310 9.884 -29.365 1.00 76.44 217 GLU A O 1
ATOM 1718 N N . PRO A 1 218 ? 7.100 10.087 -29.793 1.00 71.56 218 PRO A N 1
ATOM 1719 C CA . PRO A 1 218 ? 6.689 8.950 -28.967 1.00 71.56 218 PRO A CA 1
ATOM 1720 C C . PRO A 1 218 ? 7.372 7.631 -29.332 1.00 71.56 218 PRO A C 1
ATOM 1722 O O . PRO A 1 218 ? 7.793 6.896 -28.445 1.00 71.56 218 PRO A O 1
ATOM 1725 N N . GLU A 1 219 ? 7.525 7.335 -30.623 1.00 73.50 219 GLU A N 1
ATOM 1726 C CA . GLU A 1 219 ? 8.143 6.081 -31.072 1.00 73.50 219 GLU A CA 1
ATOM 1727 C C . GLU A 1 219 ? 9.642 6.042 -30.754 1.00 73.50 219 GLU A C 1
ATOM 1729 O O . GLU A 1 219 ? 10.155 5.031 -30.277 1.00 73.50 219 GLU A O 1
ATOM 1734 N N . LEU A 1 220 ? 10.335 7.177 -30.897 1.00 75.94 220 LEU A N 1
ATOM 1735 C CA . LEU A 1 220 ? 11.734 7.304 -30.494 1.00 75.94 220 LEU A CA 1
ATOM 1736 C C . LEU A 1 220 ? 11.898 7.209 -28.969 1.00 75.94 220 LEU A C 1
ATOM 1738 O O . LEU A 1 220 ? 12.852 6.598 -28.487 1.00 75.94 220 LEU A O 1
ATOM 1742 N N . ALA A 1 221 ? 10.963 7.780 -28.206 1.00 72.19 221 ALA A N 1
ATOM 1743 C CA . ALA A 1 221 ? 10.938 7.662 -26.752 1.00 72.19 221 ALA A CA 1
ATOM 1744 C C . ALA A 1 221 ? 10.752 6.205 -26.305 1.00 72.19 221 ALA A C 1
ATOM 1746 O O . ALA A 1 221 ? 11.520 5.722 -25.473 1.00 72.19 221 ALA A O 1
ATOM 1747 N N . LYS A 1 222 ? 9.795 5.484 -26.905 1.00 72.25 222 LYS A N 1
ATOM 1748 C CA . LYS A 1 222 ? 9.580 4.050 -26.659 1.00 72.25 222 LYS A CA 1
ATOM 1749 C C . LYS A 1 222 ? 10.825 3.237 -26.991 1.00 72.25 222 LYS A C 1
ATOM 1751 O O . LYS A 1 222 ? 11.295 2.489 -26.142 1.00 72.25 222 LYS A O 1
ATOM 1756 N N . ALA A 1 223 ? 11.385 3.410 -28.188 1.00 78.69 223 ALA A N 1
ATOM 1757 C CA . ALA A 1 223 ? 12.567 2.671 -28.624 1.00 78.69 223 ALA A CA 1
ATOM 1758 C C . ALA A 1 223 ? 13.763 2.894 -27.685 1.00 78.69 223 ALA A C 1
ATOM 1760 O O . ALA A 1 223 ? 14.439 1.940 -27.304 1.00 78.69 223 ALA A O 1
ATOM 1761 N N . TRP A 1 224 ? 13.992 4.139 -27.255 1.00 78.56 224 TRP A N 1
ATOM 1762 C CA . TRP A 1 224 ? 15.059 4.465 -26.310 1.00 78.56 224 TRP A CA 1
ATOM 1763 C C . TRP A 1 224 ? 14.838 3.811 -24.941 1.00 78.56 224 TRP A C 1
ATOM 1765 O O . TRP A 1 224 ? 15.777 3.280 -24.351 1.00 78.56 224 TRP A O 1
ATOM 1775 N N . ILE A 1 225 ? 13.602 3.797 -24.439 1.00 74.00 225 ILE A N 1
ATOM 1776 C CA . ILE A 1 225 ? 13.275 3.155 -23.159 1.00 74.00 225 ILE A CA 1
ATOM 1777 C C . ILE A 1 225 ? 13.442 1.647 -23.248 1.00 74.00 225 ILE A C 1
ATOM 1779 O O . ILE A 1 225 ? 14.102 1.075 -22.386 1.00 74.00 225 ILE A O 1
ATOM 1783 N N . PHE A 1 226 ? 12.918 1.011 -24.296 1.00 76.00 226 PHE A N 1
ATOM 1784 C CA . PHE A 1 226 ? 13.091 -0.424 -24.499 1.00 76.00 226 PHE A CA 1
ATOM 1785 C C . PHE A 1 226 ? 14.565 -0.807 -24.611 1.00 76.00 226 PHE A C 1
ATOM 1787 O O . PHE A 1 226 ? 14.972 -1.795 -24.009 1.00 76.00 226 PHE A O 1
ATOM 1794 N N . ALA A 1 227 ? 15.383 -0.006 -25.299 1.00 80.25 227 ALA A N 1
ATOM 1795 C CA . ALA A 1 227 ? 16.823 -0.240 -25.373 1.00 80.25 227 ALA A CA 1
ATOM 1796 C C . ALA A 1 227 ? 17.493 -0.182 -23.989 1.00 80.25 227 ALA A C 1
ATOM 1798 O O . ALA A 1 227 ? 18.321 -1.034 -23.671 1.00 80.25 227 ALA A O 1
ATOM 1799 N N . ASN A 1 228 ? 17.112 0.781 -23.144 1.00 77.81 228 ASN A N 1
ATOM 1800 C CA . ASN A 1 228 ? 17.636 0.878 -21.782 1.00 77.81 228 ASN A CA 1
ATOM 1801 C C . ASN A 1 228 ? 17.136 -0.262 -20.888 1.00 77.81 228 ASN A C 1
ATOM 1803 O O . ASN A 1 228 ? 17.933 -0.851 -20.169 1.00 77.81 228 ASN A O 1
ATOM 1807 N N . LEU A 1 229 ? 15.852 -0.619 -20.949 1.00 74.88 229 LEU A N 1
ATOM 1808 C CA . LEU A 1 229 ? 15.315 -1.754 -20.193 1.00 74.88 229 LEU A CA 1
ATOM 1809 C C . LEU A 1 229 ? 15.989 -3.067 -20.607 1.00 74.88 229 LEU A C 1
ATOM 1811 O O . LEU A 1 229 ? 16.394 -3.837 -19.743 1.00 74.88 229 LEU A O 1
ATOM 1815 N N . LEU A 1 230 ? 16.194 -3.287 -21.908 1.00 77.50 230 LEU A N 1
ATOM 1816 C CA . LEU A 1 230 ? 16.933 -4.439 -22.422 1.00 77.50 230 LEU A CA 1
ATOM 1817 C C . LEU A 1 230 ? 18.383 -4.454 -21.920 1.00 77.50 230 LEU A C 1
ATOM 1819 O O . LEU A 1 230 ? 18.875 -5.498 -21.503 1.00 77.50 230 LEU A O 1
ATOM 1823 N N . ALA A 1 231 ? 19.061 -3.305 -21.909 1.00 78.25 231 ALA A N 1
ATOM 1824 C CA . ALA A 1 231 ? 20.400 -3.200 -21.337 1.00 78.25 231 ALA A CA 1
ATOM 1825 C C . ALA A 1 231 ? 20.403 -3.508 -19.830 1.00 78.25 231 ALA A C 1
ATOM 1827 O O . ALA A 1 231 ? 21.287 -4.222 -19.365 1.00 78.25 231 ALA A O 1
ATOM 1828 N N . ALA A 1 232 ? 19.404 -3.028 -19.079 1.00 75.69 232 ALA A N 1
ATOM 1829 C CA . ALA A 1 232 ? 19.233 -3.344 -17.660 1.00 75.69 232 ALA A CA 1
ATOM 1830 C C . ALA A 1 232 ? 19.113 -4.852 -17.435 1.00 75.69 232 ALA A C 1
ATOM 1832 O O . ALA A 1 232 ? 19.784 -5.401 -16.569 1.00 75.69 232 ALA A O 1
ATOM 1833 N N . PHE A 1 233 ? 18.292 -5.510 -18.253 1.00 72.00 233 PHE A N 1
ATOM 1834 C CA . PHE A 1 233 ? 18.080 -6.948 -18.195 1.00 72.00 233 PHE A CA 1
ATOM 1835 C C . PHE A 1 233 ? 19.346 -7.737 -18.482 1.00 72.00 233 PHE A C 1
ATOM 1837 O O . PHE A 1 233 ? 19.658 -8.655 -17.738 1.00 72.00 233 PHE A O 1
ATOM 1844 N N . LEU A 1 234 ? 20.086 -7.373 -19.530 1.00 77.06 234 LEU A N 1
ATOM 1845 C CA . LEU A 1 234 ? 21.348 -8.035 -19.853 1.00 77.06 234 LEU A CA 1
ATOM 1846 C C . LEU A 1 234 ? 22.373 -7.850 -18.730 1.00 77.06 234 LEU A C 1
ATOM 1848 O O . LEU A 1 234 ? 23.107 -8.776 -18.409 1.00 77.06 234 LEU A O 1
ATOM 1852 N N . ILE A 1 235 ? 22.415 -6.668 -18.110 1.00 74.69 235 ILE A N 1
ATOM 1853 C CA . ILE A 1 235 ? 23.284 -6.404 -16.960 1.00 74.69 235 ILE A CA 1
ATOM 1854 C C . ILE A 1 235 ? 22.879 -7.276 -15.768 1.00 74.69 235 ILE A C 1
ATOM 1856 O O . ILE A 1 235 ? 23.749 -7.911 -15.176 1.00 74.69 235 ILE A O 1
ATOM 1860 N N . ASP A 1 236 ? 21.591 -7.333 -15.426 1.00 69.31 236 ASP A N 1
ATOM 1861 C CA . ASP A 1 236 ? 21.107 -8.177 -14.333 1.00 69.31 236 ASP A CA 1
ATOM 1862 C C . ASP A 1 236 ? 21.374 -9.665 -14.628 1.00 69.31 236 ASP A C 1
ATOM 1864 O O . ASP A 1 236 ? 21.949 -10.342 -13.783 1.00 69.31 236 ASP A O 1
ATOM 1868 N N . ASP A 1 237 ? 21.076 -10.161 -15.831 1.00 69.50 237 ASP A N 1
ATOM 1869 C CA . ASP A 1 237 ? 21.317 -11.555 -16.242 1.00 69.50 237 ASP A CA 1
ATOM 1870 C C . ASP A 1 237 ? 22.807 -11.940 -16.201 1.00 69.50 237 ASP A C 1
ATOM 1872 O O . ASP A 1 237 ? 23.166 -13.024 -15.748 1.00 69.50 237 ASP A O 1
ATOM 1876 N N . ILE A 1 238 ? 23.705 -11.027 -16.585 1.00 71.75 238 ILE A N 1
ATOM 1877 C CA . ILE A 1 238 ? 25.157 -11.250 -16.506 1.00 71.75 238 ILE A CA 1
ATOM 1878 C C . ILE A 1 238 ? 25.657 -11.219 -15.050 1.00 71.75 238 ILE A C 1
ATOM 1880 O O . ILE A 1 238 ? 26.595 -11.940 -14.701 1.00 71.75 238 ILE A O 1
ATOM 1884 N N . ILE A 1 239 ? 25.065 -10.385 -14.188 1.00 66.81 239 ILE A N 1
ATOM 1885 C CA . ILE A 1 239 ? 25.520 -10.188 -12.804 1.00 66.81 239 ILE A CA 1
ATOM 1886 C C . ILE A 1 239 ? 24.956 -11.249 -11.848 1.00 66.81 239 ILE A C 1
ATOM 1888 O O . ILE A 1 239 ? 25.685 -11.661 -10.943 1.00 66.81 239 ILE A O 1
ATOM 1892 N N . GLN A 1 240 ? 23.719 -11.723 -12.027 1.00 58.31 240 GLN A N 1
ATOM 1893 C CA . GLN A 1 240 ? 23.074 -12.690 -11.118 1.00 58.31 240 GLN A CA 1
ATOM 1894 C C . GLN A 1 240 ? 23.924 -13.961 -10.881 1.00 58.31 240 GLN A C 1
ATOM 1896 O O . GLN A 1 240 ? 24.212 -14.259 -9.720 1.00 58.31 240 GLN A O 1
ATOM 1901 N N . PRO A 1 241 ? 24.483 -14.632 -11.911 1.00 55.59 241 PRO A N 1
ATOM 1902 C CA . PRO A 1 241 ? 25.342 -15.805 -11.718 1.00 55.59 241 PRO A CA 1
ATOM 1903 C C . PRO A 1 241 ? 26.648 -15.505 -10.964 1.00 55.59 241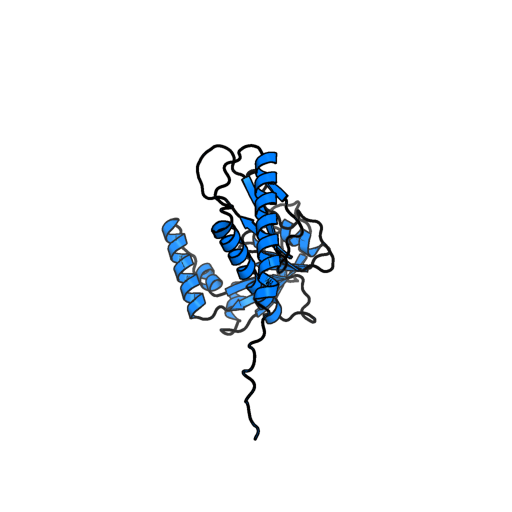 PRO A C 1
ATOM 1905 O O . PRO A 1 241 ? 27.256 -16.400 -10.381 1.00 55.59 241 PRO A O 1
ATOM 1908 N N . SER A 1 242 ? 27.112 -14.250 -10.988 1.00 52.19 242 SER A N 1
ATOM 1909 C CA . SER A 1 242 ? 28.362 -13.820 -10.345 1.00 52.19 242 SER A CA 1
ATOM 1910 C C . SER A 1 242 ? 28.211 -13.477 -8.858 1.00 52.19 242 SER A C 1
ATOM 1912 O O . SER A 1 242 ? 29.216 -13.346 -8.159 1.00 52.19 242 SER A O 1
ATOM 1914 N N . LEU A 1 243 ? 26.978 -13.344 -8.361 1.00 50.91 243 LEU A N 1
ATOM 1915 C CA . LEU A 1 243 ? 26.677 -13.092 -6.946 1.00 50.91 243 LEU A CA 1
ATOM 1916 C C . LEU A 1 243 ? 26.324 -14.378 -6.180 1.00 50.91 243 LEU A C 1
ATOM 1918 O O . LEU A 1 243 ? 26.449 -14.402 -4.957 1.00 50.91 243 LEU A O 1
ATOM 1922 N N . ASP A 1 244 ? 25.997 -15.457 -6.895 1.00 45.59 244 ASP A N 1
ATOM 1923 C CA . ASP A 1 244 ? 25.704 -16.792 -6.354 1.00 45.59 244 ASP A CA 1
ATOM 1924 C C . ASP A 1 244 ? 26.957 -17.629 -6.028 1.00 45.59 244 ASP A C 1
ATOM 1926 O O . ASP A 1 244 ? 26.868 -18.843 -5.854 1.00 45.59 244 ASP A O 1
ATOM 1930 N N . PHE A 1 245 ? 28.147 -17.027 -5.910 1.00 42.00 245 PHE A N 1
ATOM 1931 C CA . PHE A 1 245 ? 29.321 -17.765 -5.434 1.00 42.00 245 PHE A CA 1
ATOM 1932 C C . PHE A 1 245 ? 29.164 -18.082 -3.935 1.00 42.00 245 PHE A C 1
ATOM 1934 O O . PHE A 1 245 ? 29.297 -17.169 -3.112 1.00 42.00 245 PHE A O 1
ATOM 1941 N N . PRO A 1 246 ? 28.946 -19.350 -3.522 1.00 41.91 246 PRO A N 1
ATOM 1942 C CA . PRO A 1 246 ? 28.990 -19.686 -2.105 1.00 41.91 246 PRO A CA 1
ATOM 1943 C C . PRO A 1 246 ? 30.392 -19.360 -1.566 1.00 41.91 246 PRO A C 1
ATOM 1945 O O . PRO A 1 246 ? 31.381 -19.562 -2.285 1.00 41.91 246 PRO A O 1
ATOM 1948 N N . PRO A 1 247 ? 30.529 -18.878 -0.314 1.00 46.88 247 PRO A N 1
ATOM 1949 C CA . PRO A 1 247 ? 31.843 -18.670 0.272 1.00 46.88 247 PRO A CA 1
ATOM 1950 C C . PRO A 1 247 ? 32.570 -20.014 0.248 1.00 46.88 247 PRO A C 1
ATOM 1952 O O . PRO A 1 247 ? 32.150 -20.967 0.904 1.00 46.88 247 PRO A O 1
ATOM 1955 N N . ARG A 1 248 ? 33.643 -20.118 -0.548 1.00 42.91 248 ARG A N 1
ATOM 1956 C CA . ARG A 1 248 ? 34.524 -21.287 -0.519 1.00 42.91 248 ARG A CA 1
ATOM 1957 C C . ARG A 1 248 ? 34.992 -21.440 0.922 1.00 42.91 248 ARG A C 1
ATOM 1959 O O . ARG A 1 248 ? 35.780 -20.627 1.401 1.00 42.91 248 ARG A O 1
ATOM 1966 N N . SER A 1 249 ? 34.521 -22.475 1.613 1.00 43.62 249 SER A N 1
ATOM 1967 C CA . SER A 1 249 ? 35.177 -22.933 2.828 1.00 43.62 249 SER A CA 1
ATOM 1968 C C . SER A 1 249 ? 36.624 -23.217 2.442 1.00 43.62 249 SER A C 1
ATOM 1970 O O . SER A 1 249 ? 36.873 -24.106 1.623 1.00 43.62 249 SER A O 1
ATOM 1972 N N . ALA A 1 250 ? 37.568 -22.442 2.973 1.00 44.50 250 ALA A N 1
ATOM 1973 C CA . ALA A 1 250 ? 38.969 -22.819 2.956 1.00 44.50 250 ALA A CA 1
ATOM 1974 C C . ALA A 1 250 ? 39.050 -24.163 3.686 1.00 44.50 250 ALA A C 1
ATOM 1976 O O . ALA A 1 250 ? 38.943 -24.228 4.911 1.00 44.50 250 ALA A O 1
ATOM 1977 N N . GLY A 1 251 ? 39.093 -25.244 2.906 1.00 41.19 251 GLY A N 1
ATOM 1978 C CA . GLY A 1 251 ? 39.220 -26.594 3.412 1.00 41.19 251 GLY A CA 1
ATOM 1979 C C . GLY A 1 251 ? 40.490 -26.660 4.238 1.00 41.19 251 GLY A C 1
ATOM 1980 O O . GLY A 1 251 ? 41.577 -26.370 3.749 1.00 41.19 251 GLY A O 1
ATOM 1981 N N . SER A 1 252 ? 40.320 -27.002 5.507 1.00 44.34 252 SER A N 1
ATOM 1982 C CA . SER A 1 252 ? 41.390 -27.370 6.412 1.00 44.34 252 SER A CA 1
ATOM 1983 C C . SER A 1 252 ? 42.271 -28.440 5.766 1.00 44.34 252 SER A C 1
ATOM 1985 O O . SER A 1 252 ? 41.845 -29.590 5.637 1.00 44.34 252 SER A O 1
ATOM 1987 N N . GLU A 1 253 ? 43.506 -28.095 5.412 1.00 40.41 253 GLU A N 1
ATOM 1988 C CA . GLU A 1 253 ? 44.557 -29.093 5.252 1.00 40.41 253 GLU A CA 1
ATOM 1989 C C . GLU A 1 253 ? 44.859 -29.678 6.636 1.00 40.41 253 GLU A C 1
ATOM 1991 O O . GLU A 1 253 ? 45.544 -29.091 7.473 1.00 40.41 253 GLU A O 1
ATOM 1996 N N . LYS A 1 254 ? 44.288 -30.854 6.898 1.00 39.22 254 LYS A N 1
ATOM 1997 C CA . LYS A 1 254 ? 44.834 -31.817 7.849 1.00 39.22 254 LYS A CA 1
ATOM 1998 C C . LYS A 1 254 ? 45.168 -33.100 7.100 1.00 39.22 254 LYS A C 1
ATOM 2000 O O . LYS A 1 254 ? 44.256 -33.712 6.545 1.00 39.22 254 LYS A O 1
ATOM 2005 N N . LYS A 1 255 ? 46.441 -33.497 7.228 1.00 40.12 255 LYS A N 1
ATOM 2006 C CA . LYS A 1 255 ? 47.092 -34.825 7.106 1.00 40.12 255 LYS A CA 1
ATOM 2007 C C . LYS A 1 255 ? 48.317 -34.726 6.188 1.00 40.12 255 LYS A C 1
ATOM 2009 O O . LYS A 1 255 ? 48.184 -34.215 5.087 1.00 40.12 255 LYS A O 1
ATOM 2014 N N . ASN A 1 256 ? 49.512 -35.181 6.560 1.00 38.28 256 ASN A N 1
ATOM 2015 C CA . ASN A 1 256 ? 49.958 -36.075 7.640 1.00 38.28 256 ASN A CA 1
ATOM 2016 C C . ASN A 1 256 ? 51.263 -35.565 8.252 1.00 38.28 256 ASN A C 1
ATOM 2018 O O . ASN A 1 256 ? 52.054 -34.965 7.494 1.00 38.28 256 ASN A O 1
#

Radius of gyration: 21.87 Å; Cα contacts (8 Å, |Δi|>4): 353; chains: 1; bounding box: 75×63×52 Å

Sequence (256 aa):
MEQQSVRPGAAALNGDYIWDMILIPVSFTDFELTDSRDAERLDRFAQTADEIRIADRGFGSRPECIRSLAFGEADYIVRVHWRGLRWLTAEGMRFDMMGFLRGLDCGKNGETTVMIGNSGNKKAGAPFPARLIAVSLPPEKALISKTRLLSENRRKGRVVQAETLEAAGHVLLLTSLPEDEYSAEQVADCYRLRWQIELAFKRLKSLLHLDALRAKEPELAKAWIFANLLAAFLIDDIIQPSLDFPPRSAGSEKKN

pLDDT: mean 70.26, std 18.35, range [23.88, 93.44]

Nearest PDB structures (foldseek):
  4ch4-assembly1_A  TM=3.892E-01  e=5.581E+00  Methanosarcina mazei Go1